Protein AF-A0AB34JT79-F1 (afdb_monomer)

Nearest PDB structures (foldseek):
  7pjd-assembly6_F  TM=3.208E-01  e=6.358E-04  Bombyx mori
  8j7w-assembly1_A  TM=2.436E-01  e=3.680E+00  Homo sapiens
  7y5h-assembly1_A  TM=1.830E-01  e=6.637E+00  Xenopus tropicalis
  7a0g-assembly1_HHH  TM=1.665E-01  e=7.604E+00  Serratia marcescens

Secondary structure (DSSP, 8-state):
-THHHHH-----------SS-SPPPPPHHHHHHHHH-SS-SSEEEHHHHHHHHHHHHHHHHHTSPTTS-S-HHHHHHHHHHHHHHHHHHHH-SS--SEEEHHHHHHHHHHHHHHHSSHHHHHHHHHHHHH-SS-SSS--HHHHHHTTSHHHHHHHHHHHHHHS--HHHHHS-TTHHHHHHHHHHHHHHHHH-SS-SS---HHHHHHHHHHHHHHHHHHHHHHHHHHHHHHHHHTT----S---------------------

Radius of gyration: 26.47 Å; Cα contacts (8 Å, |Δi|>4): 282; chains: 1; bounding box: 76×82×81 Å

pLDDT: mean 76.14, std 17.71, range [27.05, 95.88]

Sequence (261 aa):
MLLLLWLCSDAQLQQGFSANGAPEPPSLTRTTLNVFDQDKDGSVTLKEAQATLDALGAFASMGAEPGKGQNEMEKMLKQAKKWMPQLFKLLDADSSGALQELEVEWVEKGLEAAKTNVFRNLTRDIFEMLDSDADHSLSSGEVEAAMEPEMLQQLVAIVHDTFPLPGLTAVNGKEAPAFVRENLKDIVAALDGNNDGAIERKEAGAAVGAFKRTYIKAAETLKTMGPMLGMFGGGMPMGAGRGGPRGSGGRGSRGTARNER

Mean predicted aligned error: 11.06 Å

Solvent-accessible surface area (backbone atoms only — not comparable to full-atom values): 15088 Å² total; per-residue (Å²): 102,51,60,56,59,76,64,38,27,26,74,91,84,83,89,82,84,83,93,75,85,64,87,73,79,71,51,56,35,59,31,47,43,51,46,27,24,67,89,69,85,67,39,30,38,65,67,38,47,49,51,43,47,51,53,52,38,55,54,54,57,73,74,51,62,90,87,64,70,88,50,74,64,49,54,50,44,54,50,48,60,72,45,44,67,64,49,44,64,34,40,26,45,86,68,78,67,41,36,38,66,79,36,38,38,51,60,40,43,28,50,55,18,49,73,52,58,47,40,60,50,52,50,46,58,53,44,68,67,46,27,80,86,67,83,55,42,35,49,58,68,38,59,54,53,47,60,38,75,69,45,23,47,50,53,50,46,57,44,37,76,46,21,72,45,51,12,59,67,55,36,58,85,68,52,38,35,48,54,51,53,73,45,46,61,67,18,48,68,61,25,26,79,86,72,83,67,45,31,42,58,65,34,44,51,49,42,47,54,50,47,39,54,54,50,48,52,50,52,52,46,40,56,70,44,18,72,58,47,23,67,61,64,63,67,66,72,83,64,78,76,80,79,75,94,78,75,99,74,82,90,85,79,88,92,80,85,88,86,90,132

InterPro domains:
  IPR002048 EF-hand domain [PF13202] (31-48)
  IPR002048 EF-hand domain [PS50222] (24-59)
  IPR002048 EF-hand domain [PS50222] (179-214)
  IPR002048 EF-hand domain [SM00054] (28-56)
  IPR002048 EF-hand domain [SM00054] (122-150)
  IPR002048 EF-hand domain [SM00054] (183-211)
  IPR011992 EF-hand domain pair [SSF47473] (34-203)
  IPR018247 EF-Hand 1, calcium-binding site [PS00018] (92-104)
  IPR018247 EF-Hand 1, calcium-binding site [PS00018] (131-143)

Foldseek 3Di:
DQVLLLQQQDDDDDDDDDDDPDPDQDALLVLCCLQQVQVNPQWHALVSVLVSLVVQLVVQVVPDDPPPPDDPSNVVSVVCNVCSVVLQLQLVLVPPRIHHSNSSVSVRSVLVSLVPCLSVVLLVVLQVLLCPVVPQKHAPVSLVVCLDLVNLLVNLVSSCVSGVGNSSVSPDSPVSSVSCNVCSVVRQVQLPPPPPRMHGSVSSNVSSVVSSVVSNVVSVCSSVCSVVSSVVSHDPPPDDDDPDDDDPDDDDDDDDDDDDD

Structure (mmCIF, N/CA/C/O backbone):
data_AF-A0AB34JT79-F1
#
_entry.id   AF-A0AB34JT79-F1
#
loop_
_atom_site.group_PDB
_atom_site.id
_atom_site.type_symbol
_atom_site.label_atom_id
_atom_site.label_alt_id
_atom_site.label_comp_id
_atom_site.label_asym_id
_atom_site.label_entity_id
_atom_site.label_seq_id
_atom_site.pdbx_PDB_ins_code
_atom_site.Cartn_x
_atom_site.Cartn_y
_atom_site.Cartn_z
_atom_site.occupancy
_atom_site.B_iso_or_equiv
_atom_site.auth_seq_id
_atom_site.auth_comp_id
_atom_site.auth_asym_id
_atom_site.auth_atom_id
_atom_site.pdbx_PDB_model_num
ATOM 1 N N . MET A 1 1 ? -7.342 0.753 7.494 1.00 29.77 1 MET A N 1
ATOM 2 C CA . MET A 1 1 ? -8.151 0.816 6.249 1.00 29.77 1 MET A CA 1
ATOM 3 C C . MET A 1 1 ? -7.377 1.557 5.140 1.00 29.77 1 MET A C 1
ATOM 5 O O . MET A 1 1 ? -6.161 1.478 5.193 1.00 29.77 1 MET A O 1
ATOM 9 N N . LEU A 1 2 ? -8.011 2.206 4.143 1.00 30.95 2 LEU A N 1
ATOM 10 C CA . LEU A 1 2 ? -7.515 2.511 2.773 1.00 30.95 2 LEU A CA 1
ATOM 11 C C . LEU A 1 2 ? -6.043 2.268 2.390 1.00 30.95 2 LEU A C 1
ATOM 13 O O . LEU A 1 2 ? -5.845 1.430 1.538 1.00 30.95 2 LEU A O 1
ATOM 17 N N . LEU A 1 3 ? -5.014 2.921 2.938 1.00 35.06 3 LEU A N 1
ATOM 18 C CA . LEU A 1 3 ? -3.607 2.566 2.664 1.00 35.06 3 LEU A CA 1
ATOM 19 C C . LEU A 1 3 ? -3.346 1.079 2.949 1.00 35.06 3 LEU A C 1
ATOM 21 O O . LEU A 1 3 ? -2.880 0.378 2.070 1.00 35.06 3 LEU A O 1
ATOM 25 N N . LEU A 1 4 ? -3.777 0.539 4.093 1.00 30.83 4 LEU A N 1
ATOM 26 C CA . LEU A 1 4 ? -3.770 -0.912 4.333 1.00 30.83 4 LEU A CA 1
ATOM 27 C C . LEU A 1 4 ? -4.613 -1.694 3.313 1.00 30.83 4 LEU A C 1
ATOM 29 O O . LEU A 1 4 ? -4.370 -2.862 3.113 1.00 30.83 4 LEU A O 1
ATOM 33 N N . LEU A 1 5 ? -5.561 -1.080 2.613 1.00 33.59 5 LEU A N 1
ATOM 34 C CA . LEU A 1 5 ? -6.361 -1.703 1.546 1.00 33.59 5 LEU A CA 1
ATOM 35 C C . LEU A 1 5 ? -5.868 -1.347 0.133 1.00 33.59 5 LEU A C 1
ATOM 37 O O . LEU A 1 5 ? -6.461 -1.789 -0.837 1.00 33.59 5 LEU A O 1
ATOM 41 N N . TRP A 1 6 ? -4.791 -0.569 0.048 1.00 38.94 6 TRP A N 1
ATOM 42 C CA . TRP A 1 6 ? -3.903 -0.335 -1.089 1.00 38.94 6 TRP A CA 1
ATOM 43 C C . TRP A 1 6 ? -2.698 -1.290 -0.991 1.00 38.94 6 TRP A C 1
ATOM 45 O O . TRP A 1 6 ? -2.128 -1.689 -2.000 1.00 38.94 6 TRP A O 1
ATOM 55 N N . LEU A 1 7 ? -2.351 -1.670 0.249 1.00 37.38 7 LEU A N 1
ATOM 56 C CA . LEU A 1 7 ? -1.233 -2.522 0.644 1.00 37.38 7 LEU A CA 1
ATOM 57 C C . LEU A 1 7 ? -1.614 -3.999 0.854 1.00 37.38 7 LEU A C 1
ATOM 59 O O . LEU A 1 7 ? -0.753 -4.837 0.652 1.00 37.38 7 LEU A O 1
ATOM 63 N N . CYS A 1 8 ? -2.837 -4.354 1.274 1.00 34.25 8 CYS A N 1
ATOM 64 C CA . CYS A 1 8 ? -3.188 -5.732 1.681 1.00 34.25 8 CYS A CA 1
ATOM 65 C C . CYS A 1 8 ? -3.701 -6.678 0.590 1.00 34.25 8 CYS A C 1
ATOM 67 O O . CYS A 1 8 ? -4.836 -7.160 0.632 1.00 34.25 8 CYS A O 1
ATOM 69 N N . SER A 1 9 ? -2.833 -6.948 -0.375 1.00 40.12 9 SER A N 1
ATOM 70 C CA . SER A 1 9 ? -3.104 -7.774 -1.545 1.00 40.12 9 SER A CA 1
ATOM 71 C C . SER A 1 9 ? -2.515 -9.207 -1.487 1.00 40.12 9 SER A C 1
ATOM 73 O O . SER A 1 9 ? -1.664 -9.534 -2.303 1.00 40.12 9 SER A O 1
ATOM 75 N N . ASP A 1 10 ? -3.003 -10.084 -0.604 1.00 38.44 10 ASP A N 1
ATOM 76 C CA . ASP A 1 10 ? -3.087 -11.582 -0.671 1.00 38.44 10 ASP A CA 1
ATOM 77 C C . ASP A 1 10 ? -3.653 -12.037 0.701 1.00 38.44 10 ASP A C 1
ATOM 79 O O . ASP A 1 10 ? -3.994 -11.164 1.491 1.00 38.44 10 ASP A O 1
ATOM 83 N N . ALA A 1 11 ? -3.887 -13.296 1.083 1.00 27.05 11 ALA A N 1
ATOM 84 C CA . ALA A 1 11 ? -3.372 -14.580 0.606 1.00 27.05 11 ALA A CA 1
ATOM 85 C C . ALA A 1 11 ? -4.443 -15.578 0.115 1.00 27.05 11 ALA A C 1
ATOM 87 O O . ALA A 1 11 ? -5.450 -15.795 0.789 1.00 27.05 11 ALA A O 1
ATOM 88 N N . GLN A 1 12 ? -4.167 -16.262 -1.007 1.00 30.05 12 GLN A N 1
ATOM 89 C CA . GLN A 1 12 ? -4.005 -17.738 -1.118 1.00 30.05 12 GLN A CA 1
ATOM 90 C C . GLN A 1 12 ? -4.354 -18.276 -2.527 1.00 30.05 12 GLN A C 1
ATOM 92 O O . GLN A 1 12 ? -5.536 -18.405 -2.846 1.00 30.05 12 GLN A O 1
ATOM 97 N N . LEU A 1 13 ? -3.360 -18.743 -3.310 1.00 28.19 13 LEU A N 1
ATOM 98 C CA . LEU A 1 13 ? -3.210 -20.162 -3.727 1.00 28.19 13 LEU A CA 1
ATOM 99 C C . LEU A 1 13 ? -2.027 -20.421 -4.695 1.00 28.19 13 LEU A C 1
ATOM 101 O O . LEU A 1 13 ? -1.272 -19.527 -5.053 1.00 28.19 13 LEU A O 1
ATOM 105 N N . GLN A 1 14 ? -1.831 -21.704 -5.019 1.00 34.03 14 GLN A N 1
ATOM 106 C CA . GLN A 1 14 ? -0.639 -22.329 -5.607 1.00 34.03 14 GLN A CA 1
ATOM 107 C C . GLN A 1 14 ? -0.345 -22.030 -7.096 1.00 34.03 14 GLN A C 1
ATOM 109 O O . GLN A 1 14 ? -1.203 -21.620 -7.871 1.00 34.03 14 GLN A O 1
ATOM 114 N N . GLN A 1 15 ? 0.904 -22.342 -7.465 1.00 44.53 15 GLN A N 1
ATOM 115 C CA . GLN A 1 15 ? 1.540 -22.273 -8.789 1.00 44.53 15 GLN A CA 1
ATOM 116 C C . GLN A 1 15 ? 0.769 -22.956 -9.940 1.00 44.53 15 GLN A C 1
ATOM 118 O O . GLN A 1 15 ? 0.107 -23.974 -9.741 1.00 44.53 15 GLN A O 1
ATOM 123 N N . GLY A 1 16 ? 1.012 -22.502 -11.179 1.00 31.75 16 GLY A N 1
ATOM 124 C CA . GLY A 1 16 ? 0.666 -23.241 -12.400 1.00 31.75 16 GLY A CA 1
ATOM 125 C C . GLY A 1 16 ? 1.391 -22.726 -13.653 1.00 31.75 16 GLY A C 1
ATOM 126 O O . GLY A 1 16 ? 1.260 -21.559 -14.000 1.00 31.75 16 GLY A O 1
ATOM 127 N N . PHE A 1 17 ? 2.134 -23.604 -14.336 1.00 36.16 17 PHE A N 1
ATOM 128 C CA . PHE A 1 17 ? 2.768 -23.348 -15.643 1.00 36.16 17 PHE A CA 1
ATOM 129 C C . PHE A 1 17 ? 1.726 -23.272 -16.778 1.00 36.16 17 PHE A C 1
ATOM 131 O O . PHE A 1 17 ? 0.768 -24.051 -16.774 1.00 36.16 17 PHE A O 1
ATOM 138 N N . SER A 1 18 ? 1.944 -22.451 -17.816 1.00 39.62 18 SER A N 1
ATOM 139 C CA . SER A 1 18 ? 1.111 -22.500 -19.033 1.00 39.62 18 SER A CA 1
ATOM 140 C C . SER A 1 18 ? 1.374 -23.736 -19.904 1.00 39.62 18 SER A C 1
ATOM 142 O O . SER A 1 18 ? 2.511 -24.097 -20.199 1.00 39.62 18 SER A O 1
ATOM 144 N N . ALA A 1 19 ? 0.300 -24.340 -20.421 1.00 45.31 19 ALA A N 1
ATOM 145 C CA . ALA A 1 19 ? 0.344 -25.606 -21.163 1.00 45.31 19 ALA A CA 1
ATOM 146 C C . ALA A 1 19 ? 0.748 -25.515 -22.656 1.00 45.31 19 ALA A C 1
ATOM 148 O O . ALA A 1 19 ? 0.887 -26.550 -23.303 1.00 45.31 19 ALA A O 1
ATOM 149 N N . ASN A 1 20 ? 0.904 -24.312 -23.230 1.00 49.50 20 ASN A N 1
ATOM 150 C CA . ASN A 1 20 ? 0.813 -24.111 -24.691 1.00 49.50 20 ASN A CA 1
ATOM 151 C C . ASN A 1 20 ? 2.092 -23.646 -25.419 1.00 49.50 20 ASN A C 1
ATOM 153 O O . ASN A 1 2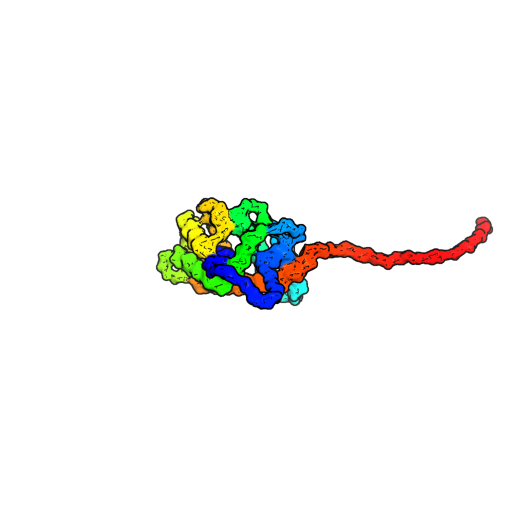0 ? 2.028 -23.380 -26.617 1.00 49.50 20 ASN A O 1
ATOM 157 N N . GLY A 1 21 ? 3.245 -23.532 -24.751 1.00 51.00 21 GLY A N 1
ATOM 158 C CA . GLY A 1 21 ? 4.547 -23.307 -25.414 1.00 51.00 21 GLY A CA 1
ATOM 159 C C . GLY A 1 21 ? 4.735 -21.977 -26.170 1.00 51.00 21 GLY A C 1
ATOM 160 O O . GLY A 1 21 ? 5.781 -21.770 -26.782 1.00 51.00 21 GLY A O 1
ATOM 161 N N . ALA A 1 22 ? 3.761 -21.066 -26.127 1.00 48.25 22 ALA A N 1
ATOM 162 C CA . ALA A 1 22 ? 3.969 -19.666 -26.483 1.00 48.25 22 ALA A CA 1
ATOM 163 C C . ALA A 1 22 ? 4.857 -18.992 -25.417 1.00 48.25 22 ALA A C 1
ATOM 165 O O . ALA A 1 22 ? 4.782 -19.389 -24.251 1.00 48.25 22 ALA A O 1
ATOM 166 N N . PRO A 1 23 ? 5.671 -17.976 -25.766 1.00 47.94 23 PRO A N 1
ATOM 167 C CA . PRO A 1 23 ? 6.361 -17.182 -24.756 1.00 47.94 23 PRO A CA 1
ATOM 168 C C . PRO A 1 23 ? 5.316 -16.531 -23.846 1.00 47.94 23 PRO A C 1
ATOM 170 O O . PRO A 1 23 ? 4.490 -15.744 -24.316 1.00 47.94 23 PRO A O 1
ATOM 173 N N . GLU A 1 24 ? 5.325 -16.890 -22.561 1.00 55.88 24 GLU A N 1
ATOM 174 C CA . GLU A 1 24 ? 4.439 -16.270 -21.578 1.00 55.88 24 GLU A CA 1
ATOM 175 C C . GLU A 1 24 ? 4.687 -14.752 -21.550 1.00 55.88 24 GLU A C 1
ATOM 177 O O . GLU A 1 24 ? 5.839 -14.313 -21.677 1.00 55.88 24 GLU A O 1
ATOM 182 N N . PRO A 1 25 ? 3.634 -13.925 -21.398 1.00 58.03 25 PRO A N 1
ATOM 183 C CA . PRO A 1 25 ? 3.832 -12.506 -21.144 1.00 58.03 25 PRO A CA 1
ATOM 184 C C . PRO A 1 25 ? 4.697 -12.354 -19.882 1.00 58.03 25 PRO A C 1
ATOM 186 O O . PRO A 1 25 ? 4.491 -13.100 -18.921 1.00 58.03 25 PRO A O 1
ATOM 189 N N . PRO A 1 26 ? 5.667 -11.422 -19.860 1.00 67.19 26 PRO A N 1
ATOM 190 C CA . PRO A 1 26 ? 6.549 -11.266 -18.713 1.00 67.19 26 PRO A CA 1
ATOM 191 C C . PRO A 1 26 ? 5.735 -11.018 -17.438 1.00 67.19 26 PRO A C 1
ATOM 193 O O . PRO A 1 26 ? 4.730 -10.300 -17.455 1.00 67.19 26 PRO A O 1
ATOM 196 N N . SER A 1 27 ? 6.188 -11.611 -16.332 1.00 83.12 27 SER A N 1
ATOM 197 C CA . SER A 1 27 ? 5.587 -11.425 -15.009 1.00 83.12 27 SER A CA 1
ATOM 198 C C . SER A 1 27 ? 5.489 -9.934 -14.658 1.00 83.12 27 SER A C 1
ATOM 200 O O . SER A 1 27 ? 6.259 -9.109 -15.176 1.00 83.12 27 SER A O 1
ATOM 202 N N . LEU A 1 28 ? 4.537 -9.553 -13.798 1.00 80.19 28 LEU A N 1
ATOM 203 C CA . LEU A 1 28 ? 4.475 -8.179 -13.294 1.00 80.19 28 LEU A CA 1
ATOM 204 C C . LEU A 1 28 ? 5.798 -7.825 -12.627 1.00 80.19 28 LEU A C 1
ATOM 206 O O . LEU A 1 28 ? 6.314 -6.745 -12.889 1.00 80.19 28 LEU A O 1
ATOM 210 N N . THR A 1 29 ? 6.368 -8.750 -11.851 1.00 84.19 29 THR A N 1
ATOM 211 C CA . THR A 1 29 ? 7.658 -8.584 -11.174 1.00 84.19 29 THR A CA 1
ATOM 212 C C . THR A 1 29 ? 8.759 -8.189 -12.151 1.00 84.19 29 THR A C 1
ATOM 214 O O . THR A 1 29 ? 9.341 -7.111 -12.037 1.00 84.19 29 THR A O 1
ATOM 217 N N . ARG A 1 30 ? 8.974 -8.996 -13.197 1.00 84.62 30 ARG A N 1
ATOM 218 C CA . ARG A 1 30 ? 10.011 -8.737 -14.202 1.00 84.62 30 ARG A CA 1
ATOM 219 C C . ARG A 1 30 ? 9.734 -7.481 -15.023 1.00 84.62 30 ARG A C 1
ATOM 221 O O . ARG A 1 30 ? 10.662 -6.776 -15.403 1.00 84.62 30 ARG A O 1
ATOM 228 N N . THR A 1 31 ? 8.466 -7.193 -15.306 1.00 82.50 31 THR A N 1
ATOM 229 C CA . THR A 1 31 ? 8.076 -5.966 -16.014 1.00 82.50 31 THR A CA 1
ATOM 230 C C . THR A 1 31 ? 8.288 -4.726 -15.149 1.00 82.50 31 THR A C 1
ATOM 232 O O . THR A 1 31 ? 8.673 -3.688 -15.672 1.00 82.50 31 THR A O 1
ATOM 235 N N . THR A 1 32 ? 8.086 -4.838 -13.836 1.00 83.00 32 THR A N 1
ATOM 236 C CA . THR A 1 32 ? 8.306 -3.760 -12.867 1.00 83.00 32 THR A CA 1
ATOM 237 C C . THR A 1 32 ? 9.795 -3.471 -12.743 1.00 83.00 32 THR A C 1
ATOM 239 O O . THR A 1 32 ? 10.179 -2.326 -12.956 1.00 83.00 32 THR A O 1
ATOM 242 N N . LEU A 1 33 ? 10.634 -4.497 -12.550 1.00 85.44 33 LEU A N 1
ATOM 243 C CA . LEU A 1 33 ? 12.094 -4.359 -12.614 1.00 85.44 33 LEU A CA 1
ATOM 244 C C . LEU A 1 33 ? 12.511 -3.668 -13.926 1.00 85.44 33 LEU A C 1
ATOM 246 O O . LEU A 1 33 ? 12.987 -2.547 -13.891 1.00 85.44 33 LEU A O 1
ATOM 250 N N . ASN A 1 34 ? 12.176 -4.223 -15.097 1.00 85.00 34 ASN A N 1
ATOM 251 C CA . ASN A 1 34 ? 12.544 -3.648 -16.407 1.00 85.00 34 ASN A CA 1
ATOM 252 C C . ASN A 1 34 ? 12.113 -2.181 -16.663 1.00 85.00 34 ASN A C 1
ATOM 254 O O . ASN A 1 34 ? 12.590 -1.575 -17.625 1.00 85.00 34 ASN A O 1
ATOM 258 N N . VAL A 1 35 ? 11.143 -1.652 -15.909 1.00 82.62 35 VAL A N 1
ATOM 259 C CA . VAL A 1 35 ? 10.605 -0.289 -16.064 1.00 82.62 35 VAL A CA 1
ATOM 260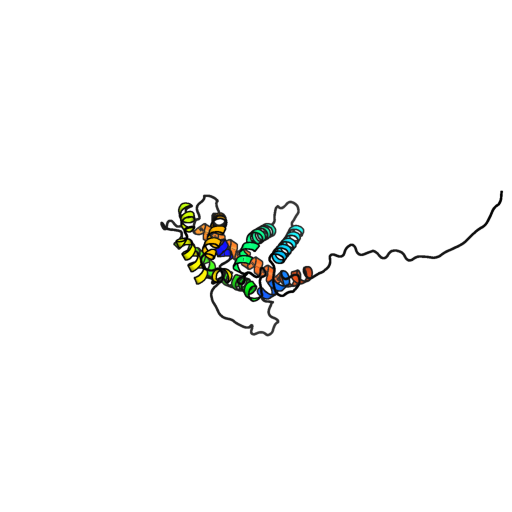 C C . VAL A 1 35 ? 11.164 0.672 -15.019 1.00 82.62 35 VAL A C 1
ATOM 262 O O . VAL A 1 35 ? 11.333 1.851 -15.329 1.00 82.62 35 VAL A O 1
ATOM 265 N N . PHE A 1 36 ? 11.408 0.187 -13.802 1.00 86.44 36 PHE A N 1
ATOM 266 C CA . PHE A 1 36 ? 11.772 1.013 -12.655 1.00 86.44 36 PHE A CA 1
ATOM 267 C C . PHE A 1 36 ? 13.236 0.867 -12.216 1.00 86.44 36 PHE A C 1
ATOM 269 O O . PHE A 1 36 ? 13.751 1.827 -11.660 1.00 86.44 36 PHE A O 1
ATOM 276 N N . ASP A 1 37 ? 13.895 -0.263 -12.487 1.00 90.56 37 ASP A N 1
ATOM 277 C CA . ASP A 1 37 ? 15.350 -0.453 -12.372 1.00 90.56 37 ASP A CA 1
ATOM 278 C C . ASP A 1 37 ? 16.006 0.214 -13.598 1.00 90.56 37 ASP A C 1
ATOM 280 O O . ASP A 1 37 ? 15.910 -0.277 -14.733 1.00 90.56 37 ASP A O 1
ATOM 284 N N . GLN A 1 38 ? 16.563 1.414 -13.407 1.00 87.56 38 GLN A N 1
ATOM 285 C CA . GLN A 1 38 ? 17.051 2.255 -14.503 1.00 87.56 38 GLN A CA 1
ATOM 286 C C . GLN A 1 38 ? 18.521 1.991 -14.827 1.00 87.56 38 GLN A C 1
ATOM 288 O O . GLN A 1 38 ? 18.902 2.085 -16.001 1.00 87.56 38 GLN A O 1
ATOM 293 N N . ASP A 1 39 ? 19.343 1.672 -13.823 1.00 90.25 39 ASP A N 1
ATOM 294 C CA . ASP A 1 39 ? 20.762 1.350 -14.014 1.00 90.25 39 ASP A CA 1
ATOM 295 C C . ASP A 1 39 ? 21.054 -0.154 -14.199 1.00 90.25 39 ASP A C 1
ATOM 297 O O . ASP A 1 39 ? 22.116 -0.498 -14.733 1.00 90.25 39 ASP A O 1
ATOM 301 N N . LYS A 1 40 ? 20.048 -1.009 -13.971 1.00 90.12 40 LYS A N 1
ATOM 302 C CA . LYS A 1 40 ? 20.029 -2.467 -14.187 1.00 90.12 40 LYS A CA 1
ATOM 303 C C . LYS A 1 40 ? 20.863 -3.236 -13.170 1.00 90.12 40 LYS A C 1
ATOM 305 O O . LYS A 1 40 ? 21.512 -4.223 -13.537 1.00 90.12 40 LYS A O 1
ATOM 310 N N . ASP A 1 41 ? 20.852 -2.787 -11.917 1.00 90.81 41 ASP A N 1
ATOM 311 C CA . ASP A 1 41 ? 21.531 -3.463 -10.809 1.00 90.81 41 ASP A CA 1
ATOM 312 C C . ASP A 1 41 ? 20.755 -4.672 -10.244 1.00 90.81 41 ASP A C 1
ATOM 314 O O . ASP A 1 41 ? 21.345 -5.509 -9.554 1.00 90.81 41 ASP A O 1
ATOM 318 N N . GLY A 1 42 ? 19.483 -4.843 -10.629 1.00 90.56 42 GLY A N 1
ATOM 319 C CA . GLY A 1 42 ? 18.606 -5.924 -10.172 1.00 90.56 42 GLY A CA 1
ATOM 320 C C . GLY A 1 42 ? 17.692 -5.541 -9.005 1.00 90.56 42 GLY A C 1
ATOM 321 O O . GLY A 1 42 ? 16.966 -6.401 -8.497 1.00 90.56 42 GLY A O 1
ATOM 322 N N . SER A 1 43 ? 17.707 -4.276 -8.591 1.00 92.56 43 SER A N 1
ATOM 323 C CA . SER A 1 43 ? 16.844 -3.698 -7.565 1.00 92.56 43 SER A CA 1
ATOM 324 C C . SER A 1 43 ? 16.124 -2.447 -8.083 1.00 92.56 43 SER A C 1
ATOM 326 O O . SER A 1 43 ? 16.378 -1.966 -9.182 1.00 92.56 43 SER A O 1
ATOM 328 N N . VAL A 1 44 ? 15.169 -1.919 -7.317 1.00 92.50 44 VAL A N 1
ATOM 329 C CA . VAL A 1 44 ? 14.533 -0.627 -7.619 1.00 92.50 44 VAL A CA 1
ATOM 330 C C . VAL A 1 44 ? 14.702 0.295 -6.431 1.00 92.50 44 VAL A C 1
ATOM 332 O O . VAL A 1 44 ? 14.095 0.054 -5.390 1.00 92.50 44 VAL A O 1
ATOM 335 N N . THR A 1 45 ? 15.440 1.393 -6.572 1.00 95.62 45 THR A N 1
ATOM 336 C CA . THR A 1 45 ? 15.523 2.407 -5.511 1.00 95.62 45 THR A CA 1
ATOM 337 C C . THR A 1 45 ? 14.297 3.328 -5.501 1.00 95.62 45 THR A C 1
ATOM 339 O O . THR A 1 45 ? 13.660 3.591 -6.528 1.00 95.62 45 THR A O 1
ATOM 342 N N . LEU A 1 46 ? 13.997 3.938 -4.345 1.00 93.12 46 LEU A N 1
ATOM 343 C CA . LEU A 1 46 ? 12.914 4.932 -4.229 1.00 93.12 46 LEU A CA 1
ATOM 344 C C . LEU A 1 46 ? 13.101 6.108 -5.209 1.00 93.12 46 LEU A C 1
ATOM 346 O O . LEU A 1 46 ? 12.129 6.699 -5.687 1.00 93.12 46 LEU A O 1
ATOM 350 N N . LYS A 1 47 ? 14.355 6.450 -5.520 1.00 93.94 47 LYS A N 1
ATOM 351 C CA . LYS A 1 47 ? 14.713 7.529 -6.443 1.00 93.94 47 LYS A CA 1
ATOM 352 C C . LYS A 1 47 ? 14.311 7.196 -7.880 1.00 93.94 47 LYS A C 1
ATOM 354 O O . LYS A 1 47 ? 13.746 8.053 -8.556 1.00 93.94 47 LYS A O 1
ATOM 359 N N . GLU A 1 48 ? 14.572 5.979 -8.342 1.00 91.62 48 GLU A N 1
ATOM 360 C CA . GLU A 1 48 ? 14.204 5.546 -9.694 1.00 91.62 48 GLU A CA 1
ATOM 361 C C . GLU A 1 48 ? 12.700 5.303 -9.817 1.00 91.62 48 GLU A C 1
ATOM 363 O O . GLU A 1 48 ? 12.093 5.692 -10.819 1.00 91.62 48 GLU A O 1
ATOM 368 N N . ALA A 1 49 ? 12.066 4.783 -8.760 1.00 89.44 49 ALA A N 1
ATOM 369 C CA . ALA A 1 49 ? 10.613 4.712 -8.654 1.00 89.44 49 ALA A CA 1
ATOM 370 C C . ALA A 1 49 ? 9.968 6.096 -8.863 1.00 89.44 49 ALA A C 1
ATOM 372 O O . ALA A 1 49 ? 9.070 6.260 -9.693 1.00 89.44 49 ALA A O 1
ATOM 373 N N . GLN A 1 50 ? 10.475 7.124 -8.173 1.00 90.25 50 GLN A N 1
ATOM 374 C CA . GLN A 1 50 ? 10.019 8.508 -8.335 1.00 90.25 50 GLN A CA 1
ATOM 375 C C . GLN A 1 50 ? 10.338 9.090 -9.720 1.00 90.25 50 GLN A C 1
ATOM 377 O O . GLN A 1 50 ? 9.460 9.708 -10.322 1.00 90.25 50 GLN A O 1
ATOM 382 N N . ALA A 1 51 ? 11.547 8.876 -10.249 1.00 88.44 51 ALA A N 1
ATOM 383 C CA . ALA A 1 51 ? 11.943 9.364 -11.572 1.00 88.44 51 ALA A CA 1
ATOM 384 C C . ALA A 1 51 ? 11.077 8.765 -12.695 1.00 88.44 51 ALA A C 1
ATOM 386 O O . ALA A 1 51 ? 10.689 9.462 -13.632 1.00 88.44 51 ALA A O 1
ATOM 387 N N . THR A 1 52 ? 10.718 7.487 -12.572 1.00 84.81 52 THR A N 1
ATOM 388 C CA . THR A 1 52 ? 9.847 6.783 -13.519 1.00 84.81 52 THR A CA 1
ATOM 389 C C . THR A 1 52 ? 8.403 7.283 -13.433 1.00 84.81 52 THR A C 1
ATOM 391 O O . THR A 1 52 ? 7.779 7.526 -14.466 1.00 84.81 52 THR A O 1
ATOM 394 N N . LEU A 1 53 ? 7.877 7.530 -12.223 1.00 84.81 53 LEU A N 1
ATOM 395 C CA . LEU A 1 53 ? 6.571 8.182 -12.050 1.00 84.81 53 LEU A CA 1
ATOM 396 C C . LEU A 1 53 ? 6.542 9.602 -12.639 1.00 84.81 53 LEU A C 1
ATOM 398 O O . LEU A 1 53 ? 5.539 9.986 -13.240 1.00 84.81 53 LEU A O 1
ATOM 402 N N . ASP A 1 54 ? 7.626 10.370 -12.506 1.00 85.94 54 ASP A N 1
ATOM 403 C CA . ASP A 1 54 ? 7.737 11.712 -13.091 1.00 85.94 54 ASP A CA 1
ATOM 404 C C . ASP A 1 54 ? 7.799 11.670 -14.626 1.00 85.94 54 ASP A C 1
ATOM 406 O O . ASP A 1 54 ? 7.133 12.468 -15.291 1.00 85.94 54 ASP A O 1
ATOM 410 N N . ALA A 1 55 ? 8.525 10.707 -15.205 1.00 83.06 55 ALA A N 1
ATOM 411 C CA . ALA A 1 55 ? 8.559 10.483 -16.651 1.00 83.06 55 ALA A CA 1
ATOM 412 C C . ALA A 1 55 ? 7.180 10.073 -17.205 1.00 83.06 55 ALA A C 1
ATOM 414 O O . ALA A 1 55 ? 6.731 10.612 -18.221 1.00 83.06 55 ALA A O 1
ATOM 415 N N . LEU A 1 56 ? 6.468 9.180 -16.506 1.00 79.81 56 LEU A N 1
ATOM 416 C CA . LEU A 1 56 ? 5.081 8.819 -16.817 1.00 79.81 56 LEU A CA 1
ATOM 417 C C . LEU A 1 56 ? 4.136 10.021 -16.699 1.00 79.81 56 LEU A C 1
ATOM 419 O O . LEU A 1 56 ? 3.241 10.173 -17.529 1.00 79.81 56 LEU A O 1
ATOM 423 N N . GLY A 1 57 ? 4.352 10.894 -15.710 1.00 80.38 57 GLY A N 1
ATOM 424 C CA . GLY A 1 57 ? 3.593 12.131 -15.531 1.00 80.38 57 GLY A CA 1
ATOM 425 C C . GLY A 1 57 ? 3.767 13.077 -16.713 1.00 80.38 57 GLY A C 1
ATOM 426 O O . GLY A 1 57 ? 2.780 13.494 -17.314 1.00 80.38 57 GLY A O 1
ATOM 427 N N . ALA A 1 58 ? 5.013 13.339 -17.114 1.00 81.00 58 ALA A N 1
ATOM 428 C CA . ALA A 1 58 ? 5.317 14.170 -18.276 1.00 81.00 58 ALA A CA 1
ATOM 429 C C . ALA A 1 58 ? 4.689 13.619 -19.572 1.00 81.00 58 ALA A C 1
ATOM 431 O O . ALA A 1 58 ? 4.136 14.385 -20.364 1.00 81.00 58 ALA A O 1
ATOM 432 N N . PHE A 1 59 ? 4.715 12.296 -19.773 1.00 76.00 59 PHE A N 1
ATOM 433 C CA . PHE A 1 59 ? 4.068 11.653 -20.920 1.00 76.00 59 PHE A CA 1
ATOM 434 C C . PHE A 1 59 ? 2.535 11.784 -20.875 1.00 76.00 59 PHE A C 1
ATOM 436 O O . PHE A 1 59 ? 1.914 12.124 -21.884 1.00 76.00 59 PHE A O 1
ATOM 443 N N . ALA A 1 60 ? 1.920 11.587 -19.704 1.00 74.44 60 ALA A N 1
ATOM 444 C CA . ALA A 1 60 ? 0.481 11.765 -19.508 1.00 74.44 60 ALA A CA 1
ATOM 445 C C . ALA A 1 60 ? 0.025 13.211 -19.785 1.00 74.44 60 ALA A C 1
ATOM 447 O O . ALA A 1 60 ? -1.045 13.410 -20.363 1.00 74.44 60 ALA A O 1
ATOM 448 N N . SER A 1 61 ? 0.837 14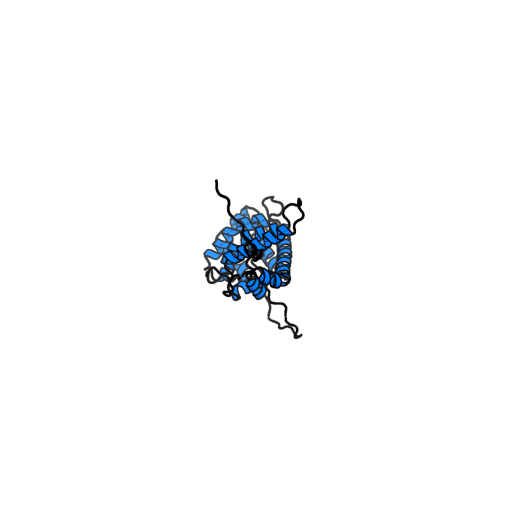.213 -19.430 1.00 74.88 61 SER A N 1
ATOM 449 C CA . SER A 1 61 ? 0.572 15.625 -19.743 1.00 74.88 61 SER A CA 1
ATOM 450 C C . SER A 1 61 ? 0.734 15.948 -21.235 1.00 74.88 61 SER A C 1
ATOM 452 O O . SER A 1 61 ? -0.019 16.762 -21.763 1.00 74.88 61 SER A O 1
ATOM 454 N N . MET A 1 62 ? 1.663 15.299 -21.953 1.00 72.88 62 MET A N 1
ATOM 455 C CA . MET A 1 62 ? 1.840 15.500 -23.404 1.00 72.88 62 MET A CA 1
ATOM 456 C C . MET A 1 62 ? 0.646 15.014 -24.241 1.00 72.88 62 MET A C 1
ATOM 458 O O . MET A 1 62 ? 0.408 15.546 -25.324 1.00 72.88 62 MET A O 1
ATOM 462 N N . GLY A 1 63 ? -0.105 14.023 -23.750 1.00 64.56 63 GLY A N 1
ATOM 463 C CA . GLY A 1 63 ? -1.335 13.533 -24.382 1.00 64.56 63 GLY A CA 1
ATOM 464 C C . GLY A 1 63 ? -2.615 14.268 -23.962 1.00 64.56 63 GLY A C 1
ATOM 465 O O . GLY A 1 63 ? -3.692 13.918 -24.443 1.00 64.56 63 GLY A O 1
ATOM 466 N N . ALA A 1 64 ? -2.538 15.246 -23.054 1.00 63.44 64 ALA A N 1
ATOM 467 C CA . ALA A 1 64 ? -3.708 15.951 -22.541 1.00 63.44 64 ALA A CA 1
ATOM 468 C C . ALA A 1 64 ? -4.194 17.046 -23.510 1.00 63.44 64 ALA A C 1
ATOM 470 O O . ALA A 1 64 ? -3.412 17.862 -23.998 1.00 63.44 64 ALA A O 1
ATOM 471 N N . GLU A 1 65 ? -5.507 17.111 -23.755 1.00 61.66 65 GLU A N 1
ATOM 472 C CA . GLU A 1 65 ? -6.101 18.203 -24.536 1.00 61.66 65 GLU A CA 1
ATOM 473 C C . GLU A 1 65 ? -5.957 19.550 -23.797 1.00 61.66 65 GLU A C 1
ATOM 475 O O . GLU A 1 65 ? -6.401 19.659 -22.646 1.00 61.66 65 GLU A O 1
ATOM 480 N N . PRO A 1 66 ? -5.409 20.603 -24.439 1.00 51.50 66 PRO A N 1
ATOM 481 C CA . PRO A 1 66 ? -5.241 21.907 -23.804 1.00 51.50 66 PRO A CA 1
ATOM 482 C C . PRO A 1 66 ? -6.561 22.468 -23.260 1.00 51.50 66 PRO A C 1
ATOM 4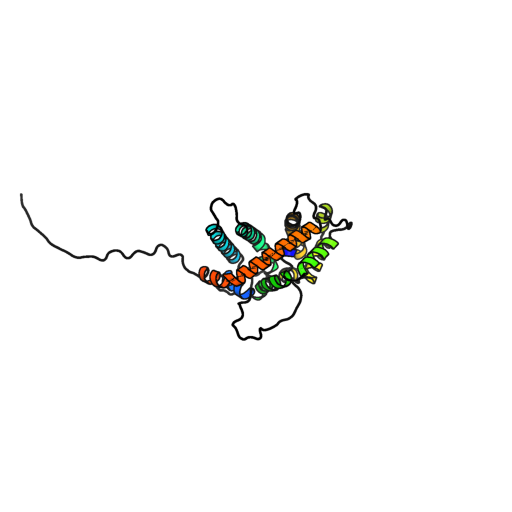84 O O . PRO A 1 66 ? -7.523 22.665 -24.001 1.00 51.50 66 PRO A O 1
ATOM 487 N N . GLY A 1 67 ? -6.598 22.765 -21.960 1.00 63.16 67 GLY A N 1
ATOM 488 C CA . GLY A 1 67 ? -7.743 23.399 -21.295 1.00 63.16 67 GLY A CA 1
ATOM 489 C C . GLY A 1 67 ? -8.705 22.448 -20.575 1.00 63.16 67 GLY A C 1
ATOM 490 O O . GLY A 1 67 ? -9.527 22.921 -19.792 1.00 63.16 67 GLY A O 1
ATOM 491 N N . LYS A 1 68 ? -8.577 21.123 -20.736 1.00 61.12 68 LYS A N 1
ATOM 492 C CA . LYS A 1 68 ? -9.148 20.174 -19.766 1.00 61.12 68 LYS A CA 1
ATOM 493 C C . LYS A 1 68 ? -8.160 20.044 -18.603 1.00 61.12 68 LYS A C 1
ATOM 495 O O . LYS A 1 68 ? -6.979 19.798 -18.822 1.00 61.12 68 LYS A O 1
ATOM 500 N N . GLY A 1 69 ? -8.628 20.287 -17.375 1.00 59.22 69 GLY A N 1
ATOM 501 C CA . GLY A 1 69 ? -7.787 20.231 -16.169 1.00 59.22 69 GLY A CA 1
ATOM 502 C C . GLY A 1 69 ? -7.227 18.831 -15.891 1.00 59.22 69 GLY A C 1
ATOM 503 O O . GLY A 1 69 ? -7.608 17.883 -16.574 1.00 59.22 69 GLY A O 1
ATOM 504 N N . GLN A 1 70 ? -6.358 18.717 -14.871 1.00 63.19 70 GLN A N 1
ATOM 505 C CA . GLN A 1 70 ? -5.567 17.509 -14.565 1.00 63.19 70 GLN A CA 1
ATOM 506 C C . GLN A 1 70 ? -6.294 16.204 -14.892 1.00 63.19 70 GLN A C 1
ATOM 508 O O . GLN A 1 70 ? -7.334 15.896 -14.288 1.00 63.19 70 GLN A O 1
ATOM 513 N N . ASN A 1 71 ? -5.732 15.448 -15.835 1.00 72.88 71 ASN A N 1
ATOM 514 C CA . ASN A 1 71 ? -6.327 14.193 -16.266 1.00 72.88 71 ASN A CA 1
ATOM 515 C C . ASN A 1 71 ? -6.280 13.150 -15.128 1.00 72.88 71 ASN A C 1
ATOM 517 O O . ASN A 1 71 ? -5.570 13.297 -14.130 1.00 72.88 71 ASN A O 1
ATOM 521 N N . GLU A 1 72 ? -7.093 12.099 -15.245 1.00 72.00 72 GLU A N 1
ATOM 522 C CA . GLU A 1 72 ? -7.212 11.057 -14.212 1.00 72.00 72 GLU A CA 1
ATOM 523 C C . GLU A 1 72 ? -5.849 10.412 -13.889 1.00 72.00 72 GLU A C 1
ATOM 525 O O . GLU A 1 72 ? -5.536 10.156 -12.727 1.00 72.00 72 GLU A O 1
ATOM 530 N N . MET A 1 73 ? -4.999 10.249 -14.910 1.00 70.12 73 MET A N 1
ATOM 531 C CA . MET A 1 73 ? -3.665 9.661 -14.804 1.00 70.12 73 MET A CA 1
ATOM 532 C C . MET A 1 73 ? -2.683 10.550 -14.024 1.00 70.12 73 MET A C 1
ATOM 534 O O . MET A 1 73 ? -1.972 10.042 -13.164 1.00 70.12 73 MET A O 1
ATOM 538 N N . GLU A 1 74 ? -2.676 11.870 -14.231 1.00 75.44 74 GLU A N 1
ATOM 539 C CA . GLU A 1 74 ? -1.875 12.813 -13.432 1.00 75.44 74 GLU A CA 1
ATOM 540 C C . GLU A 1 74 ? -2.254 12.769 -11.948 1.00 75.44 74 GLU A C 1
ATOM 542 O O . GLU A 1 74 ? -1.381 12.792 -11.077 1.00 75.44 74 GLU A O 1
ATOM 547 N N . LYS A 1 75 ? -3.555 12.670 -11.640 1.00 76.75 75 LYS A N 1
ATOM 548 C CA . LYS A 1 75 ? -4.037 12.543 -10.256 1.00 76.75 75 LYS A CA 1
ATOM 549 C C . LYS A 1 75 ? -3.575 11.228 -9.629 1.00 76.75 75 LYS A C 1
ATOM 551 O O . LYS A 1 75 ? -3.057 11.250 -8.512 1.00 76.75 75 LYS A O 1
ATOM 556 N N . MET A 1 76 ? -3.693 10.117 -10.361 1.00 72.25 76 MET A N 1
ATOM 557 C CA . MET A 1 76 ? -3.179 8.809 -9.940 1.00 72.25 76 MET A CA 1
ATOM 558 C C . MET A 1 76 ? -1.667 8.840 -9.692 1.00 72.25 76 MET A C 1
ATOM 560 O O . MET A 1 76 ? -1.220 8.404 -8.636 1.00 72.25 76 MET A O 1
ATOM 564 N N . LEU A 1 77 ? -0.876 9.389 -10.618 1.00 78.62 77 LEU A N 1
ATOM 565 C CA . LEU A 1 77 ? 0.585 9.457 -10.501 1.00 78.62 77 LEU A CA 1
ATOM 566 C C . LEU A 1 77 ? 1.028 10.362 -9.343 1.00 78.62 77 LEU A C 1
ATOM 568 O O . LEU A 1 77 ? 1.944 10.008 -8.603 1.00 78.62 77 LEU A O 1
ATOM 572 N N . LYS A 1 78 ? 0.336 11.485 -9.110 1.00 82.44 78 LYS A N 1
ATOM 573 C CA . LYS A 1 78 ? 0.578 12.355 -7.947 1.00 82.44 78 LYS A CA 1
ATOM 574 C C . LYS A 1 78 ? 0.286 11.640 -6.623 1.00 82.44 78 LYS A C 1
ATOM 576 O O . LYS A 1 78 ? 1.055 11.791 -5.675 1.00 82.44 78 LYS A O 1
ATOM 581 N N . GLN A 1 79 ? -0.795 10.861 -6.549 1.00 79.25 79 GLN A N 1
ATOM 582 C CA . GLN A 1 79 ? -1.104 10.041 -5.372 1.00 79.25 79 GLN A CA 1
ATOM 583 C C . GLN A 1 79 ? -0.083 8.911 -5.189 1.00 79.25 79 GLN A C 1
ATOM 585 O O . GLN A 1 79 ? 0.446 8.758 -4.092 1.00 79.25 79 GLN A O 1
ATOM 590 N N . ALA A 1 80 ? 0.270 8.189 -6.256 1.00 80.62 80 ALA A N 1
ATOM 591 C CA . ALA A 1 80 ? 1.307 7.160 -6.225 1.00 80.62 80 ALA A CA 1
ATOM 592 C C . ALA A 1 80 ? 2.645 7.731 -5.730 1.00 80.62 80 ALA A C 1
ATOM 594 O O . ALA A 1 80 ? 3.275 7.138 -4.862 1.00 80.62 80 ALA A O 1
ATOM 595 N N . LYS A 1 81 ? 3.042 8.928 -6.187 1.00 85.56 81 LYS A N 1
ATOM 596 C CA . LYS A 1 81 ? 4.261 9.602 -5.719 1.00 85.56 81 LYS A CA 1
ATOM 597 C C . LYS A 1 81 ? 4.193 10.019 -4.244 1.00 85.56 81 LYS A C 1
ATOM 599 O O . LYS A 1 81 ? 5.207 9.907 -3.562 1.00 85.56 81 LYS A O 1
ATOM 604 N N . LYS A 1 82 ? 3.027 10.457 -3.736 1.00 85.50 82 LYS A N 1
ATOM 605 C CA . LYS A 1 82 ? 2.829 10.742 -2.295 1.00 85.50 82 LYS A CA 1
ATOM 606 C C . LYS A 1 82 ? 3.062 9.487 -1.443 1.00 85.50 82 LYS A C 1
ATOM 608 O O . LYS A 1 82 ? 3.632 9.608 -0.366 1.00 85.50 82 LYS A O 1
ATOM 613 N N . TRP A 1 83 ? 2.611 8.328 -1.925 1.00 79.94 83 TRP A N 1
ATOM 614 C CA . TRP A 1 83 ? 2.586 7.068 -1.176 1.00 79.94 83 TRP A CA 1
ATOM 615 C C . TRP A 1 83 ? 3.773 6.126 -1.429 1.00 79.94 83 TRP A C 1
ATOM 617 O O . TRP A 1 83 ? 3.956 5.160 -0.689 1.00 79.94 83 TRP A O 1
ATOM 627 N N . MET A 1 84 ? 4.592 6.393 -2.450 1.00 85.38 84 MET A N 1
ATOM 628 C CA . MET A 1 84 ? 5.745 5.558 -2.801 1.00 85.38 84 MET A CA 1
ATOM 629 C C . MET A 1 84 ? 6.744 5.358 -1.641 1.00 85.38 84 MET A C 1
ATOM 631 O O . MET A 1 84 ? 7.180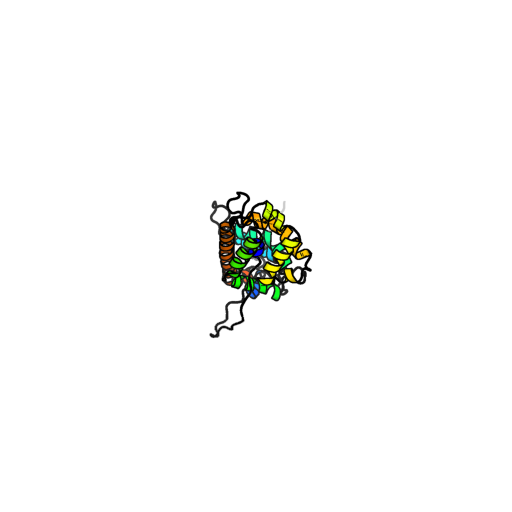 4.225 -1.459 1.00 85.38 84 MET A O 1
ATOM 635 N N . PRO A 1 85 ? 7.091 6.367 -0.810 1.00 89.44 85 PRO A N 1
ATOM 636 C CA . PRO A 1 85 ? 7.990 6.150 0.330 1.00 89.44 85 PRO A CA 1
ATOM 637 C C . PRO A 1 85 ? 7.439 5.155 1.366 1.00 89.44 85 PRO A C 1
ATOM 639 O O . PRO A 1 85 ? 8.194 4.367 1.930 1.00 89.44 85 PRO A O 1
ATOM 642 N N . GLN A 1 86 ? 6.124 5.170 1.602 1.00 84.75 86 GLN A N 1
ATOM 643 C CA . GLN A 1 86 ? 5.440 4.274 2.535 1.00 84.75 86 GLN A CA 1
ATOM 644 C C . GLN A 1 86 ? 5.324 2.852 1.980 1.00 84.75 86 GLN A C 1
ATOM 646 O O . GLN A 1 86 ? 5.457 1.906 2.750 1.00 84.75 86 GLN A O 1
ATOM 651 N N . LEU A 1 87 ? 5.112 2.699 0.663 1.00 81.06 87 LEU A N 1
ATOM 652 C CA . LEU A 1 87 ? 5.233 1.402 -0.017 1.00 81.06 87 LEU A CA 1
ATOM 653 C C . LEU A 1 87 ? 6.629 0.828 0.156 1.00 81.06 87 LEU A C 1
ATOM 655 O O . LEU A 1 87 ? 6.760 -0.315 0.574 1.00 81.06 87 LEU A O 1
ATOM 659 N N . PHE A 1 88 ? 7.649 1.634 -0.155 1.00 87.69 88 PHE A N 1
ATOM 660 C CA . PHE A 1 88 ? 9.044 1.227 -0.066 1.00 87.69 88 PHE A CA 1
ATOM 661 C C . PHE A 1 88 ? 9.348 0.672 1.318 1.00 87.69 88 PHE A C 1
ATOM 663 O O . PHE A 1 88 ? 9.620 -0.511 1.411 1.00 87.69 88 PHE A O 1
ATOM 670 N N . LYS A 1 89 ? 9.134 1.451 2.387 1.00 86.25 89 LYS A N 1
ATOM 671 C CA . LYS A 1 89 ? 9.364 1.027 3.785 1.00 86.25 89 LYS A CA 1
ATOM 672 C C . LYS A 1 89 ? 8.658 -0.285 4.194 1.00 86.25 89 LYS A C 1
ATOM 674 O O . LYS A 1 89 ? 9.018 -0.882 5.201 1.00 86.25 89 LYS A O 1
ATOM 679 N N . LEU A 1 90 ? 7.611 -0.697 3.482 1.00 83.19 90 LEU A N 1
ATOM 680 C CA . LEU A 1 90 ? 6.781 -1.852 3.824 1.00 83.19 90 LEU A CA 1
ATOM 681 C C . LEU A 1 90 ? 7.017 -3.071 2.913 1.00 83.19 90 LEU A C 1
ATOM 683 O O . LEU A 1 90 ? 6.712 -4.196 3.317 1.00 83.19 90 LEU A O 1
ATOM 687 N N . LEU A 1 91 ? 7.571 -2.865 1.718 1.00 87.06 91 LEU A N 1
ATOM 688 C CA . LEU A 1 91 ? 8.035 -3.933 0.830 1.00 87.06 91 LEU A CA 1
ATOM 689 C C . LEU A 1 91 ? 9.527 -4.249 1.035 1.00 87.06 91 LEU A C 1
ATOM 691 O O . LEU A 1 91 ? 9.880 -5.419 0.964 1.00 87.06 91 LEU A O 1
ATOM 695 N N . ASP A 1 92 ? 10.336 -3.226 1.335 1.00 90.00 92 ASP A N 1
ATOM 696 C CA . ASP A 1 92 ? 11.758 -3.263 1.717 1.00 90.00 92 ASP A CA 1
ATOM 697 C C . ASP A 1 92 ? 11.893 -3.885 3.115 1.00 90.00 92 ASP A C 1
ATOM 699 O O . ASP A 1 92 ? 11.845 -3.212 4.150 1.00 90.00 92 ASP A O 1
ATOM 703 N N . ALA A 1 93 ? 11.939 -5.211 3.141 1.00 86.56 93 ALA A N 1
ATOM 704 C CA . ALA A 1 93 ? 11.892 -6.011 4.352 1.00 86.56 93 ALA A CA 1
ATOM 705 C C . ALA A 1 93 ? 13.258 -6.093 5.038 1.00 86.56 93 ALA A C 1
ATOM 707 O O . ALA A 1 93 ? 13.317 -6.253 6.257 1.00 86.56 93 ALA A O 1
ATOM 708 N N . ASP A 1 94 ? 14.349 -5.964 4.277 1.00 87.50 94 ASP A N 1
ATOM 709 C CA . ASP A 1 94 ? 15.709 -5.897 4.816 1.00 87.50 94 ASP A CA 1
ATOM 710 C C . ASP A 1 94 ? 16.189 -4.463 5.118 1.00 87.50 94 ASP A C 1
ATOM 712 O O . ASP A 1 94 ? 17.237 -4.287 5.745 1.00 87.50 94 ASP A O 1
ATOM 716 N N . SER A 1 95 ? 15.381 -3.446 4.783 1.00 89.31 95 SER A N 1
ATOM 717 C CA . SER A 1 95 ? 15.690 -2.017 4.953 1.00 89.31 95 SER A CA 1
ATOM 718 C C . SER A 1 95 ? 16.948 -1.573 4.192 1.00 89.31 95 SER A C 1
ATOM 720 O O . SER A 1 95 ? 17.671 -0.673 4.636 1.00 89.31 95 SER A O 1
ATOM 722 N N . SER A 1 96 ? 17.217 -2.201 3.045 1.00 90.75 96 SER A N 1
ATOM 723 C CA . SER A 1 96 ? 18.326 -1.873 2.142 1.00 90.75 96 SER A CA 1
ATOM 724 C C . SER A 1 96 ? 18.134 -0.548 1.394 1.00 90.75 96 SER A C 1
ATOM 726 O O . SER A 1 96 ? 19.115 0.046 0.937 1.00 90.75 96 SER A O 1
ATOM 728 N N . GLY A 1 97 ? 16.900 -0.042 1.294 1.00 91.44 97 GLY A N 1
ATOM 729 C CA . GLY A 1 97 ? 16.541 1.164 0.546 1.00 91.44 97 GLY A CA 1
ATOM 730 C C . GLY A 1 97 ? 16.220 0.919 -0.934 1.00 91.44 97 GLY A C 1
ATOM 731 O O . GLY A 1 97 ? 15.969 1.887 -1.668 1.00 91.44 97 GLY A O 1
ATOM 732 N N . ALA A 1 98 ? 16.216 -0.342 -1.375 1.00 93.88 98 ALA A N 1
ATOM 733 C CA .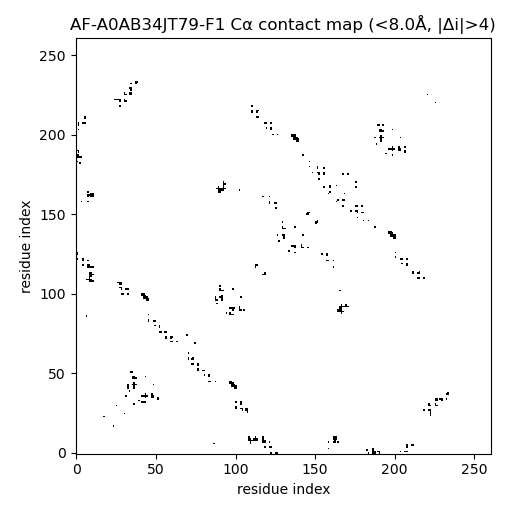 ALA A 1 98 ? 15.921 -0.753 -2.742 1.00 93.88 98 ALA A CA 1
ATOM 734 C C . ALA A 1 98 ? 15.124 -2.066 -2.761 1.00 93.88 98 ALA A C 1
ATOM 736 O O . ALA A 1 98 ? 15.453 -2.996 -2.041 1.00 93.88 98 ALA A O 1
ATOM 737 N N . LEU A 1 99 ? 14.095 -2.156 -3.607 1.00 91.31 99 LEU A N 1
ATOM 738 C CA . LEU A 1 99 ? 13.255 -3.351 -3.698 1.00 91.31 99 LEU A CA 1
ATOM 739 C C . LEU A 1 99 ? 13.905 -4.397 -4.605 1.00 91.31 99 LEU A C 1
ATOM 741 O O . LEU A 1 99 ? 14.050 -4.172 -5.808 1.00 91.31 99 LEU A O 1
ATOM 745 N N . GLN A 1 100 ? 14.258 -5.545 -4.036 1.00 92.69 100 GLN A N 1
ATOM 746 C CA . GLN A 1 100 ? 14.811 -6.699 -4.749 1.00 92.69 100 GLN A CA 1
ATOM 747 C C . GLN A 1 100 ? 13.701 -7.528 -5.425 1.00 92.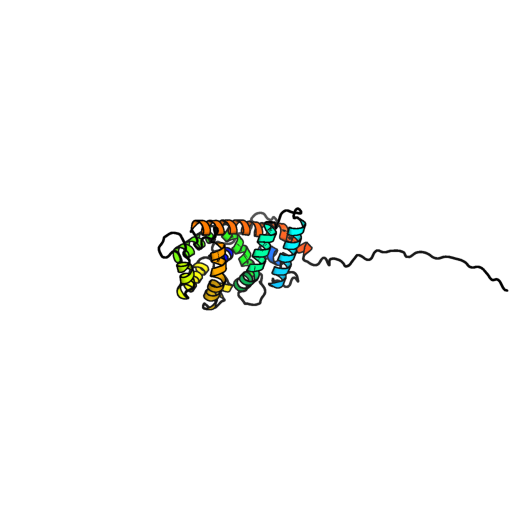69 100 GLN A C 1
ATOM 749 O O . GLN A 1 100 ? 12.516 -7.356 -5.140 1.00 92.69 100 GLN A O 1
ATOM 754 N N . GLU A 1 101 ? 14.052 -8.480 -6.301 1.00 89.31 101 GLU A N 1
ATOM 755 C CA . GLU A 1 101 ? 13.073 -9.291 -7.058 1.00 89.31 101 GLU A CA 1
ATOM 756 C C . GLU A 1 101 ? 11.990 -9.944 -6.171 1.00 89.31 101 GLU A C 1
ATOM 758 O O . GLU A 1 101 ? 10.808 -9.897 -6.516 1.00 89.31 101 GLU A O 1
ATOM 763 N N . LEU A 1 102 ? 12.364 -10.474 -4.998 1.00 88.88 102 LEU A N 1
ATOM 764 C CA . LEU A 1 102 ? 11.434 -11.088 -4.035 1.00 88.88 102 LEU A CA 1
ATOM 765 C C . LEU A 1 102 ? 10.479 -10.083 -3.370 1.00 88.88 102 LEU A C 1
ATOM 767 O O . LEU A 1 102 ? 9.383 -10.452 -2.953 1.00 88.88 102 LEU A O 1
ATOM 771 N N . GLU A 1 103 ? 10.879 -8.819 -3.265 1.00 89.38 103 GLU A N 1
ATOM 772 C CA . GLU A 1 103 ? 10.092 -7.737 -2.665 1.00 89.38 103 GLU A CA 1
ATOM 773 C C . GLU A 1 103 ? 9.158 -7.122 -3.713 1.00 89.38 103 GLU A C 1
ATOM 775 O O . GLU A 1 103 ? 7.979 -6.882 -3.452 1.00 89.38 103 GLU A O 1
ATOM 780 N N . VAL A 1 104 ? 9.640 -6.996 -4.952 1.00 86.88 104 VAL A N 1
ATOM 781 C CA . VAL A 1 104 ? 8.830 -6.638 -6.124 1.00 86.88 104 VAL A CA 1
ATOM 782 C C . VAL A 1 104 ? 7.803 -7.739 -6.460 1.00 86.88 104 VAL A C 1
ATOM 784 O O . VAL A 1 104 ? 6.729 -7.439 -6.983 1.00 86.88 104 VAL A O 1
ATOM 787 N N . GLU A 1 105 ? 8.049 -9.007 -6.105 1.00 88.12 105 GLU A N 1
ATOM 788 C CA . GLU A 1 105 ? 7.067 -10.107 -6.202 1.00 88.12 105 GLU A CA 1
ATOM 789 C C . GLU A 1 105 ? 5.756 -9.810 -5.449 1.00 88.12 105 GLU A C 1
ATOM 791 O O . GLU A 1 105 ? 4.673 -10.219 -5.877 1.00 88.12 105 GLU A O 1
ATOM 796 N N . TRP A 1 106 ? 5.809 -9.028 -4.366 1.00 85.75 106 TRP A N 1
ATOM 797 C CA . TRP A 1 106 ? 4.614 -8.627 -3.617 1.00 85.75 106 TRP A CA 1
ATOM 798 C C . TRP A 1 106 ? 3.708 -7.662 -4.386 1.00 85.75 106 TRP A C 1
ATOM 800 O O . TRP A 1 106 ? 2.521 -7.579 -4.080 1.00 85.75 106 TRP A O 1
ATOM 810 N N . VAL A 1 107 ? 4.210 -7.008 -5.440 1.00 82.00 107 VAL A N 1
ATOM 811 C CA . VAL A 1 107 ? 3.384 -6.242 -6.388 1.00 82.00 107 VAL A CA 1
ATOM 812 C C . VAL A 1 107 ? 2.568 -7.180 -7.294 1.00 82.00 107 VAL A C 1
ATOM 814 O O . VAL A 1 107 ? 1.482 -6.817 -7.736 1.00 82.00 107 VAL A O 1
ATOM 817 N N . GLU A 1 108 ? 3.036 -8.406 -7.553 1.00 83.56 108 GLU A N 1
ATOM 818 C CA . GLU A 1 108 ? 2.286 -9.413 -8.321 1.00 83.56 108 GLU A CA 1
ATOM 819 C C . GLU A 1 108 ? 1.237 -10.128 -7.461 1.00 83.56 108 GLU A C 1
ATOM 821 O O . GLU A 1 108 ? 0.084 -10.225 -7.883 1.00 83.56 108 GLU A O 1
ATOM 826 N N . LYS A 1 109 ? 1.592 -10.510 -6.225 1.00 84.69 109 LYS A N 1
ATOM 827 C CA . LYS A 1 109 ? 0.642 -10.967 -5.183 1.00 84.69 109 LYS A CA 1
ATOM 828 C C . LYS A 1 109 ? -0.460 -9.917 -4.988 1.00 84.69 109 LYS A C 1
ATOM 830 O O . LYS A 1 109 ? -1.644 -10.196 -5.198 1.00 84.69 109 LYS A O 1
ATOM 835 N N . GLY A 1 110 ? -0.001 -8.669 -4.829 1.00 82.94 110 GLY A N 1
ATOM 836 C CA . GLY A 1 110 ? -0.615 -7.416 -5.270 1.00 82.94 110 GLY A CA 1
ATOM 837 C C . GLY A 1 110 ? -1.835 -7.561 -6.182 1.00 82.94 110 GLY A C 1
ATOM 838 O O . GLY A 1 110 ? -2.994 -7.360 -5.798 1.00 82.94 110 GLY A O 1
ATOM 839 N N . LEU A 1 111 ? -1.565 -7.869 -7.443 1.00 83.25 111 LEU A N 1
ATOM 840 C CA . LEU A 1 111 ? -2.562 -7.933 -8.502 1.00 83.25 111 LEU A CA 1
ATOM 841 C C . LEU A 1 111 ? -3.562 -9.081 -8.332 1.00 83.25 111 LEU A C 1
ATOM 843 O O . LEU A 1 111 ? -4.753 -8.894 -8.601 1.00 83.25 111 LEU A O 1
ATOM 847 N N . GLU A 1 112 ? -3.120 -10.257 -7.897 1.00 85.88 112 GLU A N 1
ATOM 848 C CA . GLU A 1 112 ? -4.003 -11.423 -7.819 1.00 85.88 112 GLU A CA 1
ATOM 849 C C . GLU A 1 112 ? -5.031 -11.287 -6.696 1.00 85.88 112 GLU A C 1
ATOM 851 O O . GLU A 1 112 ? -6.233 -11.442 -6.924 1.00 85.88 112 GLU A O 1
ATOM 856 N N . ALA A 1 113 ? -4.612 -10.845 -5.518 1.00 83.06 113 ALA A N 1
ATOM 857 C CA . ALA A 1 113 ? -5.529 -10.551 -4.426 1.00 83.06 113 ALA A CA 1
ATOM 858 C C . ALA A 1 113 ? -6.484 -9.392 -4.728 1.00 83.06 113 ALA A C 1
ATOM 860 O O . ALA A 1 113 ? -7.655 -9.424 -4.340 1.00 83.06 113 ALA A O 1
ATOM 861 N N . ALA A 1 114 ? -6.015 -8.393 -5.488 1.00 82.06 114 ALA A N 1
ATOM 862 C CA . ALA A 1 114 ? -6.881 -7.341 -5.993 1.00 82.06 114 ALA A CA 1
ATOM 863 C C . ALA A 1 114 ? -8.014 -7.925 -6.844 1.00 82.06 114 ALA A C 1
ATOM 865 O O . ALA A 1 114 ? -9.143 -7.451 -6.743 1.00 82.06 114 ALA A O 1
ATOM 866 N N . LYS A 1 115 ? -7.782 -8.983 -7.630 1.00 87.44 115 LYS A N 1
ATOM 867 C CA . LYS A 1 115 ? -8.843 -9.661 -8.398 1.00 87.44 115 LYS A CA 1
ATOM 868 C C . LYS A 1 115 ? -9.817 -10.434 -7.500 1.00 87.44 115 LYS A C 1
ATOM 870 O O . LYS A 1 115 ? -11.018 -10.403 -7.789 1.00 87.44 115 LYS A O 1
ATOM 875 N N . THR A 1 116 ? -9.365 -11.029 -6.393 1.00 89.56 116 THR A N 1
ATOM 876 C CA . THR A 1 116 ? -10.217 -11.777 -5.441 1.00 89.56 116 THR A CA 1
ATOM 877 C C . THR A 1 116 ? -11.045 -10.872 -4.499 1.00 89.56 116 THR A C 1
ATOM 879 O O . THR A 1 116 ? -11.247 -9.681 -4.752 1.00 89.56 116 THR A O 1
ATOM 882 N N . ASN A 1 117 ? -11.605 -11.449 -3.427 1.00 88.19 117 ASN A N 1
ATOM 883 C CA . ASN A 1 117 ? -12.339 -10.738 -2.374 1.00 88.19 117 ASN A CA 1
ATOM 884 C C . ASN A 1 117 ? -11.487 -10.420 -1.130 1.00 88.19 117 ASN A C 1
ATOM 886 O O . ASN A 1 117 ? -12.035 -9.841 -0.197 1.00 88.19 117 ASN A O 1
ATOM 890 N N . VAL A 1 118 ? -10.187 -10.753 -1.111 1.00 87.94 118 VAL A N 1
ATOM 891 C CA . VAL A 1 118 ? -9.274 -10.542 0.035 1.00 87.94 118 VAL A CA 1
ATOM 892 C C . VAL A 1 118 ? -9.432 -9.142 0.635 1.00 87.94 118 VAL A C 1
ATOM 894 O O . VAL A 1 118 ? -9.832 -9.007 1.789 1.00 87.94 118 VAL A O 1
ATOM 897 N N . PHE A 1 119 ? -9.271 -8.096 -0.180 1.00 83.31 119 PHE A N 1
ATOM 898 C CA . PHE A 1 119 ? -9.448 -6.712 0.265 1.00 83.31 119 PHE A CA 1
ATOM 899 C C . PHE A 1 119 ? -10.820 -6.407 0.841 1.00 83.31 119 PHE A C 1
ATOM 901 O O . PHE A 1 119 ? -10.932 -5.630 1.783 1.00 83.31 119 PHE A O 1
ATOM 908 N N . ARG A 1 120 ? -11.882 -6.967 0.260 1.00 88.69 120 ARG A N 1
ATOM 909 C CA . ARG A 1 120 ? -13.250 -6.716 0.716 1.00 88.69 120 ARG A CA 1
ATOM 910 C C . ARG A 1 120 ? -13.482 -7.351 2.084 1.00 88.69 120 ARG A C 1
ATOM 912 O O . ARG A 1 120 ? -14.150 -6.741 2.913 1.00 88.69 120 ARG A O 1
ATOM 919 N N . ASN A 1 121 ? -12.921 -8.537 2.306 1.00 89.69 121 ASN A N 1
ATOM 920 C CA . ASN A 1 121 ? -12.967 -9.212 3.595 1.00 89.69 121 ASN A CA 1
ATOM 921 C C . ASN A 1 121 ? -12.153 -8.415 4.617 1.00 89.69 121 ASN A C 1
ATOM 923 O O . ASN A 1 121 ? -12.734 -7.950 5.582 1.00 89.69 121 ASN A O 1
ATOM 927 N N . LEU A 1 122 ? -10.894 -8.076 4.328 1.00 89.25 122 LEU A N 1
ATOM 928 C CA . LEU A 1 122 ? -10.085 -7.234 5.215 1.00 89.25 122 LEU A CA 1
ATOM 929 C C . LEU A 1 122 ? -10.733 -5.876 5.531 1.00 89.25 122 LEU A C 1
ATOM 931 O O . LEU A 1 122 ? -10.663 -5.394 6.656 1.00 89.25 122 LEU A O 1
ATOM 935 N N . THR A 1 123 ? -11.365 -5.244 4.537 1.00 89.31 123 THR A N 1
ATOM 936 C CA . THR A 1 123 ? -12.120 -3.992 4.719 1.00 89.31 123 THR A CA 1
ATOM 937 C C . THR A 1 123 ? -13.190 -4.177 5.771 1.00 89.31 123 THR A C 1
ATOM 939 O O . THR A 1 123 ? -13.283 -3.368 6.685 1.00 89.31 123 THR A O 1
ATOM 942 N N . ARG A 1 124 ? -13.989 -5.236 5.617 1.00 91.94 124 ARG A N 1
ATOM 943 C CA . ARG A 1 124 ? -15.058 -5.601 6.537 1.00 91.94 124 ARG A CA 1
ATOM 944 C C . ARG A 1 124 ? -14.492 -5.921 7.916 1.00 91.94 124 ARG A C 1
ATOM 946 O O . ARG A 1 124 ? -15.010 -5.390 8.879 1.00 91.94 124 ARG A O 1
ATOM 953 N N . ASP A 1 125 ? -13.451 -6.738 7.993 1.00 91.94 125 ASP A N 1
ATOM 954 C CA . ASP A 1 125 ? -12.928 -7.278 9.251 1.00 91.94 125 ASP A CA 1
ATOM 955 C C . ASP A 1 125 ? -12.240 -6.180 10.081 1.00 91.94 125 ASP A C 1
ATOM 957 O O . ASP A 1 125 ? -12.381 -6.145 11.298 1.00 91.94 125 ASP A O 1
ATOM 961 N N . ILE A 1 126 ? -11.581 -5.213 9.425 1.00 91.06 126 ILE A N 1
ATOM 962 C CA . ILE A 1 126 ? -11.129 -3.978 10.082 1.00 91.06 126 ILE A CA 1
ATOM 963 C C . ILE A 1 126 ? -12.320 -3.089 10.466 1.00 91.06 126 ILE A C 1
ATOM 965 O O . ILE A 1 126 ? -12.318 -2.529 11.554 1.00 91.06 126 ILE A O 1
ATOM 969 N N . PHE A 1 127 ? -13.321 -2.921 9.596 1.00 91.75 127 PHE A N 1
ATOM 970 C CA . PHE A 1 127 ? -14.475 -2.068 9.899 1.00 91.75 127 PHE A CA 1
ATOM 971 C C . PHE A 1 127 ? -15.238 -2.593 11.122 1.00 91.75 127 PHE A C 1
ATOM 973 O O . PHE A 1 127 ? -15.423 -1.854 12.071 1.00 91.75 127 PHE A O 1
ATOM 980 N N . GLU A 1 128 ? -15.574 -3.884 11.148 1.00 93.44 128 GLU A N 1
ATOM 981 C CA . GLU A 1 128 ? -16.262 -4.577 12.251 1.00 93.44 128 GLU A CA 1
ATOM 982 C C . GLU A 1 128 ? -15.418 -4.669 13.541 1.00 93.44 128 GLU A C 1
ATOM 984 O O . GLU A 1 128 ? -15.952 -4.987 14.598 1.00 93.44 128 GLU A O 1
ATOM 989 N N . MET A 1 129 ? -14.111 -4.384 13.474 1.00 91.88 129 MET A N 1
ATOM 990 C CA . MET A 1 129 ? -13.237 -4.211 14.643 1.00 91.88 129 MET A CA 1
ATOM 991 C C . MET A 1 129 ? -13.253 -2.780 15.202 1.00 91.88 129 MET A C 1
ATOM 993 O O . MET A 1 129 ? -12.968 -2.592 16.385 1.00 91.88 129 MET A O 1
ATOM 997 N N . LEU A 1 130 ? -13.508 -1.776 14.359 1.00 92.06 130 LEU A N 1
ATOM 998 C CA . LEU A 1 130 ? -13.490 -0.361 14.745 1.00 92.06 130 LEU A CA 1
ATOM 999 C C . LEU A 1 130 ? -14.892 0.194 15.056 1.00 92.06 130 LEU A C 1
ATOM 1001 O O . LEU A 1 130 ? -14.993 1.074 15.901 1.00 92.06 130 LEU A O 1
ATOM 1005 N N . ASP A 1 131 ? -15.926 -0.341 14.401 1.00 95.00 131 ASP A N 1
ATOM 1006 C CA . ASP A 1 131 ? -17.365 -0.097 14.603 1.00 95.00 131 ASP A CA 1
ATOM 1007 C C . ASP A 1 131 ? -17.787 -0.751 15.930 1.00 95.00 131 ASP A C 1
ATOM 1009 O O . ASP A 1 131 ? -18.144 -1.931 15.997 1.00 95.00 131 ASP A O 1
ATOM 1013 N N . SER A 1 132 ? -17.595 -0.010 17.020 1.00 94.06 132 SER A N 1
ATOM 1014 C CA . SER A 1 132 ? -17.611 -0.518 18.395 1.00 94.06 132 SER A CA 1
ATOM 1015 C C . SER A 1 132 ? -19.009 -0.563 19.008 1.00 94.06 132 SER A C 1
ATOM 1017 O O . SER A 1 132 ? -19.267 -1.389 19.890 1.00 94.06 132 SER A O 1
ATOM 1019 N N . ASP A 1 133 ? -19.915 0.294 18.531 1.00 95.00 133 ASP A N 1
ATOM 1020 C CA . ASP A 1 133 ? -21.334 0.295 18.890 1.00 95.00 133 ASP A CA 1
ATOM 1021 C C . ASP A 1 133 ? -22.236 -0.402 17.848 1.00 95.00 133 ASP A C 1
ATOM 1023 O O . ASP A 1 133 ? -23.418 -0.638 18.123 1.00 95.00 133 ASP A O 1
ATOM 1027 N N . ALA A 1 134 ? -21.646 -0.856 16.734 1.00 95.19 134 ALA A N 1
ATOM 1028 C CA . ALA A 1 134 ? -22.282 -1.571 15.631 1.00 95.19 134 ALA A CA 1
ATOM 1029 C C . ALA A 1 134 ? -23.304 -0.730 14.836 1.00 95.19 134 ALA A C 1
ATOM 1031 O O . ALA A 1 134 ? -24.254 -1.296 14.276 1.00 95.19 134 ALA A O 1
ATOM 1032 N N . ASP A 1 135 ? -23.127 0.596 14.761 1.00 95.88 135 ASP A N 1
ATOM 1033 C CA . ASP A 1 135 ? -23.998 1.505 14.001 1.00 95.88 135 ASP A CA 1
ATOM 1034 C C . ASP A 1 135 ? -23.763 1.488 12.471 1.00 95.88 135 ASP A C 1
ATOM 1036 O O . ASP A 1 135 ? -24.580 2.018 11.710 1.00 95.88 135 ASP A O 1
ATOM 1040 N N . HIS A 1 136 ? -22.720 0.784 12.004 1.00 94.69 136 HIS A N 1
ATOM 1041 C CA . HIS A 1 136 ? -22.276 0.681 10.600 1.00 94.69 136 HIS A CA 1
ATOM 1042 C C . HIS A 1 136 ? -21.631 1.943 10.010 1.00 94.69 136 HIS A C 1
ATOM 1044 O O . HIS A 1 136 ? -21.445 2.042 8.784 1.00 94.69 136 HIS A O 1
ATOM 1050 N N . SER A 1 137 ? -21.230 2.853 10.884 1.00 95.06 137 SER A N 1
ATOM 1051 C CA . SER A 1 137 ? -20.361 3.990 10.647 1.00 95.06 137 SER A CA 1
ATOM 1052 C C . SER A 1 137 ? -19.032 3.803 11.392 1.00 95.06 137 SER A C 1
ATOM 1054 O O . SER A 1 137 ? -18.812 2.807 12.074 1.00 95.06 137 SER A O 1
ATOM 1056 N N . LEU A 1 138 ? -18.109 4.743 11.213 1.00 94.62 138 LEU A N 1
ATOM 1057 C CA . LEU A 1 138 ? -16.959 4.919 12.097 1.00 94.62 138 LEU A CA 1
ATOM 1058 C C . LEU A 1 138 ? -16.927 6.380 12.507 1.00 94.62 138 LEU A C 1
ATOM 1060 O O . LEU A 1 138 ? -16.674 7.259 11.677 1.00 94.62 138 LEU A O 1
ATOM 1064 N N . SER A 1 139 ? -17.187 6.634 13.782 1.00 94.62 139 SER A N 1
ATOM 1065 C CA . SER A 1 139 ? -17.103 7.969 14.357 1.00 94.62 139 SER A CA 1
ATOM 1066 C C . SER A 1 139 ? -15.647 8.427 14.519 1.00 94.62 139 SER A C 1
ATOM 1068 O O . SER A 1 139 ? -14.703 7.632 14.572 1.00 94.62 139 SER A O 1
ATOM 1070 N N . SER A 1 140 ? -15.444 9.738 14.676 1.00 90.62 140 SER A N 1
ATOM 1071 C CA . SER A 1 140 ? -14.126 10.288 15.015 1.00 90.62 140 SER A CA 1
ATOM 1072 C C . SER A 1 140 ? -13.571 9.726 16.331 1.00 90.62 140 SER A C 1
ATOM 1074 O O . SER A 1 140 ? -12.368 9.492 16.424 1.00 90.62 140 SER A O 1
ATOM 1076 N N . GLY A 1 141 ? -14.433 9.447 17.316 1.00 93.25 141 GLY A N 1
ATOM 1077 C CA . GLY A 1 141 ? -14.041 8.849 18.595 1.00 93.25 141 GLY A CA 1
ATOM 1078 C C . GLY A 1 141 ? -13.534 7.412 18.459 1.00 93.25 141 GLY A C 1
ATOM 1079 O O . GLY A 1 141 ? -12.559 7.040 19.107 1.00 93.25 141 GLY A O 1
ATOM 1080 N N . GLU A 1 142 ? -14.128 6.618 17.570 1.00 93.69 142 GLU A N 1
ATOM 1081 C CA . GLU A 1 142 ? -13.678 5.249 17.282 1.00 93.69 142 GLU A CA 1
ATOM 1082 C C . GLU A 1 142 ? -12.391 5.227 16.464 1.00 93.69 142 GLU A C 1
ATOM 1084 O O . GLU A 1 142 ? -11.491 4.433 16.734 1.00 93.69 142 GLU A O 1
ATOM 1089 N N . VAL A 1 143 ? -12.245 6.156 15.517 1.00 90.50 143 VAL A N 1
ATOM 1090 C CA . VAL A 1 143 ? -10.982 6.382 14.803 1.00 90.50 143 VAL A CA 1
ATOM 1091 C C . VAL A 1 143 ? -9.861 6.817 15.756 1.00 90.50 143 VAL A C 1
ATOM 1093 O O . VAL A 1 143 ? -8.708 6.429 15.555 1.00 90.50 143 VAL A O 1
ATOM 1096 N N . GLU A 1 144 ? -10.163 7.604 16.790 1.00 90.06 144 GLU A N 1
ATOM 1097 C CA . GLU A 1 144 ? -9.198 7.954 17.837 1.00 90.06 144 GLU A CA 1
ATOM 1098 C C . GLU A 1 144 ? -8.882 6.752 18.741 1.00 90.06 144 GLU A C 1
ATOM 1100 O O . GLU A 1 144 ? -7.704 6.466 18.959 1.00 90.06 144 GLU A O 1
ATOM 1105 N N . ALA A 1 145 ? -9.882 5.974 19.169 1.00 91.69 145 ALA A N 1
ATOM 1106 C CA . ALA A 1 145 ? -9.675 4.731 19.920 1.00 91.69 145 ALA A CA 1
ATOM 1107 C C . ALA A 1 145 ? -8.848 3.693 19.129 1.00 91.69 145 ALA A C 1
ATOM 1109 O O . ALA A 1 145 ? -8.011 2.989 19.694 1.00 91.69 145 ALA A O 1
ATOM 1110 N N . ALA A 1 146 ? -8.993 3.656 17.801 1.00 89.38 146 ALA A N 1
ATOM 1111 C CA . ALA A 1 146 ? -8.177 2.845 16.898 1.00 89.38 146 ALA A CA 1
ATOM 1112 C C . ALA A 1 146 ? -6.680 3.217 16.907 1.00 89.38 146 ALA A C 1
ATOM 1114 O O . ALA A 1 146 ? -5.855 2.440 16.423 1.00 89.38 146 ALA A O 1
ATOM 1115 N N . MET A 1 147 ? -6.309 4.393 17.434 1.00 88.81 147 MET A N 1
ATOM 1116 C CA . MET A 1 147 ? -4.913 4.805 17.613 1.00 88.81 147 MET A CA 1
ATOM 1117 C C . MET A 1 147 ? -4.295 4.294 18.916 1.00 88.81 147 MET A C 1
ATOM 1119 O O . MET A 1 147 ? -3.085 4.477 19.090 1.00 88.81 147 MET A O 1
ATOM 1123 N N . GLU A 1 148 ? -5.050 3.652 19.811 1.00 92.19 148 GLU A N 1
ATOM 1124 C CA . GLU A 1 148 ? -4.497 3.057 21.031 1.00 92.19 148 GLU A CA 1
ATOM 1125 C C . GLU A 1 148 ? -3.606 1.834 20.722 1.00 92.19 148 GLU A C 1
ATOM 1127 O O . GLU A 1 148 ? -3.853 1.116 19.746 1.00 92.19 148 GLU A O 1
ATOM 1132 N N . PRO A 1 149 ? -2.530 1.586 21.500 1.00 89.12 149 PRO A N 1
ATOM 1133 C CA . PRO A 1 149 ? -1.541 0.546 21.200 1.00 89.12 149 PRO A CA 1
ATOM 1134 C C . PRO A 1 149 ? -2.136 -0.852 20.992 1.00 89.12 149 PRO A C 1
ATOM 1136 O O . PRO A 1 149 ? -1.700 -1.576 20.098 1.00 89.12 149 PRO A O 1
ATOM 1139 N N . GLU A 1 150 ? -3.130 -1.220 21.797 1.00 90.06 150 GLU A N 1
ATOM 1140 C CA . GLU A 1 150 ? -3.808 -2.514 21.775 1.00 90.06 150 GLU A CA 1
ATOM 1141 C C . GLU A 1 150 ? -4.641 -2.691 20.498 1.00 90.06 150 GLU A C 1
ATOM 1143 O O . GLU A 1 150 ? -4.592 -3.752 19.874 1.00 90.06 150 GLU A O 1
ATOM 1148 N N . MET A 1 151 ? -5.359 -1.647 20.068 1.00 90.38 151 MET A N 1
ATOM 1149 C CA . MET A 1 151 ? -6.132 -1.665 18.820 1.00 90.38 151 MET A CA 1
ATOM 1150 C C . MET A 1 151 ? -5.210 -1.696 17.602 1.00 90.38 151 MET A C 1
ATOM 1152 O O . MET A 1 151 ? -5.432 -2.473 16.678 1.00 90.38 151 MET A O 1
ATOM 1156 N N . LEU A 1 152 ? -4.113 -0.934 17.620 1.00 89.38 152 LEU A N 1
ATOM 1157 C CA . LEU A 1 152 ? -3.113 -0.969 16.550 1.00 89.38 152 LEU A CA 1
ATOM 1158 C C . LEU A 1 152 ? -2.452 -2.347 16.406 1.00 89.38 152 LEU A C 1
ATOM 1160 O O . LEU A 1 152 ? -2.201 -2.777 15.283 1.00 89.38 152 LEU A O 1
ATOM 1164 N N . GLN A 1 153 ? -2.188 -3.058 17.508 1.00 89.19 153 GLN A N 1
ATOM 1165 C CA . GLN A 1 153 ? -1.681 -4.435 17.454 1.00 89.19 153 GLN A CA 1
ATOM 1166 C C . GLN A 1 153 ? -2.699 -5.396 16.833 1.00 89.19 153 GLN A C 1
ATOM 1168 O O . GLN A 1 153 ? -2.321 -6.220 16.004 1.00 89.19 153 GLN A O 1
ATOM 1173 N N . GLN A 1 154 ? -3.983 -5.267 17.173 1.00 90.19 154 GLN A N 1
ATOM 1174 C CA . GLN A 1 154 ? -5.046 -6.084 16.582 1.00 90.19 154 GLN A CA 1
ATOM 1175 C C . GLN A 1 154 ? -5.248 -5.783 15.087 1.00 90.19 154 GLN A C 1
ATOM 1177 O O . GLN A 1 154 ? -5.370 -6.709 14.287 1.00 90.19 154 GLN A O 1
ATOM 1182 N N . LEU A 1 155 ? -5.182 -4.508 14.685 1.00 88.75 155 LEU A N 1
ATOM 1183 C CA . LEU A 1 155 ? -5.191 -4.099 13.277 1.00 88.75 155 LEU A CA 1
ATOM 1184 C C . LEU A 1 155 ? -4.006 -4.693 12.506 1.00 88.75 155 LEU A C 1
ATOM 1186 O O . LEU A 1 155 ? -4.194 -5.195 11.401 1.00 88.75 155 LEU A O 1
ATOM 1190 N N . VAL A 1 156 ? -2.799 -4.661 13.085 1.00 88.31 156 VAL A N 1
ATOM 1191 C CA . VAL A 1 156 ? -1.601 -5.300 12.511 1.00 88.31 156 VAL A CA 1
ATOM 1192 C C . VAL A 1 156 ? -1.776 -6.818 12.411 1.00 88.31 156 VAL A C 1
ATOM 1194 O O . VAL A 1 156 ? -1.389 -7.387 11.395 1.00 88.31 156 VAL A O 1
ATOM 1197 N N . ALA A 1 157 ? -2.393 -7.467 13.404 1.00 88.94 157 ALA A N 1
ATOM 1198 C CA . ALA A 1 157 ? -2.657 -8.905 13.385 1.00 88.94 157 ALA A CA 1
ATOM 1199 C C . ALA A 1 157 ? -3.645 -9.298 12.273 1.00 88.94 157 ALA A C 1
ATOM 1201 O O . ALA A 1 157 ? -3.295 -10.125 11.438 1.00 88.94 157 ALA A O 1
ATOM 1202 N N . ILE A 1 158 ? -4.814 -8.648 12.171 1.00 89.31 158 ILE A N 1
ATOM 1203 C CA . ILE A 1 158 ? -5.776 -8.904 11.079 1.00 89.31 158 ILE A CA 1
ATOM 1204 C C . ILE A 1 158 ? -5.126 -8.670 9.707 1.00 89.31 158 ILE A C 1
ATOM 1206 O O . ILE A 1 158 ? -5.325 -9.454 8.775 1.00 89.31 158 ILE A O 1
ATOM 1210 N N . VAL A 1 159 ? -4.345 -7.593 9.581 1.00 87.00 159 VAL A N 1
ATOM 1211 C CA . VAL A 1 159 ? -3.576 -7.287 8.370 1.00 87.00 159 VAL A CA 1
ATOM 1212 C C . VAL A 1 159 ? -2.608 -8.412 8.037 1.00 87.00 159 VAL A C 1
ATOM 1214 O O . VAL A 1 159 ? -2.620 -8.860 6.899 1.00 87.00 159 VAL A O 1
ATOM 1217 N N . HIS A 1 160 ? -1.818 -8.885 9.000 1.00 85.25 160 HIS A N 1
ATOM 1218 C CA . HIS A 1 160 ? -0.821 -9.934 8.802 1.00 85.25 160 HIS A CA 1
ATOM 1219 C C . HIS A 1 160 ? -1.448 -11.298 8.479 1.00 85.25 160 HIS A C 1
ATOM 1221 O O . HIS A 1 160 ? -1.019 -11.954 7.531 1.00 85.25 160 HIS A O 1
ATOM 1227 N N . ASP A 1 161 ? -2.485 -11.692 9.221 1.00 87.44 161 ASP A N 1
ATOM 1228 C CA . ASP A 1 161 ? -3.206 -12.957 9.039 1.00 87.44 161 ASP A CA 1
ATOM 1229 C C . ASP A 1 161 ? -3.922 -13.012 7.683 1.00 87.44 161 ASP A C 1
ATOM 1231 O O . ASP A 1 161 ? -4.048 -14.081 7.082 1.00 87.44 161 ASP A O 1
ATOM 1235 N N . THR A 1 162 ? -4.378 -11.856 7.185 1.00 84.81 162 THR A N 1
ATOM 1236 C CA . THR A 1 162 ? -4.966 -11.749 5.848 1.00 84.81 162 THR A CA 1
ATOM 1237 C C . THR A 1 162 ? -3.879 -11.680 4.777 1.00 84.81 162 THR A C 1
ATOM 1239 O O . THR A 1 162 ? -3.848 -12.547 3.905 1.00 84.81 162 THR A O 1
ATOM 1242 N N . PHE A 1 163 ? -2.978 -10.689 4.866 1.00 81.00 163 PHE A N 1
ATOM 1243 C CA . PHE A 1 163 ? -1.839 -10.475 3.971 1.00 81.00 163 PHE A CA 1
ATOM 1244 C C . PHE A 1 163 ? -0.509 -10.333 4.738 1.00 81.00 163 PHE A C 1
ATOM 1246 O O . PHE A 1 163 ? -0.218 -9.259 5.280 1.00 81.00 163 PHE A O 1
ATOM 1253 N N . PRO A 1 164 ? 0.359 -11.360 4.738 1.00 80.75 164 PRO A N 1
ATOM 1254 C CA . PRO A 1 164 ? 1.594 -11.357 5.521 1.00 80.75 164 PRO A CA 1
ATOM 1255 C C . PRO A 1 164 ? 2.703 -10.513 4.865 1.00 80.75 164 PRO A C 1
ATOM 1257 O O . PRO A 1 164 ? 3.689 -11.034 4.355 1.00 80.75 164 PRO A O 1
ATOM 1260 N N . LEU A 1 165 ? 2.529 -9.190 4.883 1.00 79.88 165 LEU A N 1
ATOM 1261 C CA . LEU A 1 165 ? 3.437 -8.200 4.301 1.00 79.88 165 LEU A CA 1
ATOM 1262 C C . LEU A 1 165 ? 4.853 -8.282 4.890 1.00 79.88 165 LEU A C 1
ATOM 1264 O O . LEU A 1 165 ? 5.000 -8.231 6.114 1.00 79.88 165 LEU A O 1
ATOM 1268 N N . PRO A 1 166 ? 5.906 -8.329 4.054 1.00 78.81 166 PRO A N 1
ATOM 1269 C CA . PRO A 1 166 ? 7.234 -8.710 4.512 1.00 78.81 166 PRO A CA 1
ATOM 1270 C C . PRO A 1 166 ? 7.854 -7.632 5.415 1.00 78.81 166 PRO A C 1
ATOM 1272 O O . PRO A 1 166 ? 8.315 -7.966 6.505 1.00 78.81 166 PRO A O 1
ATOM 1275 N N . GLY A 1 167 ? 7.738 -6.341 5.079 1.00 75.00 167 GLY A N 1
ATOM 1276 C CA . GLY A 1 167 ? 8.152 -5.253 5.971 1.00 75.00 167 GLY A CA 1
ATOM 1277 C C . GLY A 1 167 ? 7.344 -5.206 7.272 1.00 75.00 167 GLY A C 1
ATOM 1278 O O . GLY A 1 167 ? 7.916 -4.996 8.332 1.00 75.00 167 GLY A O 1
ATOM 1279 N N . LEU A 1 168 ? 6.042 -5.511 7.252 1.00 75.69 168 LEU A N 1
ATOM 1280 C CA . LEU A 1 168 ? 5.231 -5.626 8.479 1.00 75.69 168 LEU A CA 1
ATOM 1281 C C . LEU A 1 168 ? 5.660 -6.796 9.381 1.00 75.69 168 LEU A C 1
ATOM 1283 O O . LEU A 1 168 ? 5.460 -6.715 10.590 1.00 75.69 168 LEU A O 1
ATOM 1287 N N . THR A 1 169 ? 6.257 -7.854 8.819 1.00 69.06 169 THR A N 1
ATOM 1288 C CA . THR A 1 169 ? 6.837 -8.969 9.592 1.00 69.06 169 THR A CA 1
ATOM 1289 C C . THR A 1 169 ? 8.271 -8.728 10.057 1.00 69.06 169 THR A C 1
ATOM 1291 O O . THR A 1 169 ? 8.640 -9.178 11.139 1.00 69.06 169 THR A O 1
ATOM 1294 N N . ALA A 1 170 ? 9.081 -8.029 9.258 1.00 66.69 170 ALA A N 1
ATOM 1295 C CA . ALA A 1 170 ? 10.471 -7.712 9.580 1.00 66.69 170 ALA A CA 1
ATOM 1296 C C . ALA A 1 170 ? 10.575 -6.587 10.621 1.00 66.69 170 ALA A C 1
ATOM 1298 O O . ALA A 1 170 ? 11.440 -6.603 11.501 1.00 66.69 170 ALA A O 1
ATOM 1299 N N . VAL A 1 171 ? 9.644 -5.634 10.564 1.00 62.28 171 VAL A N 1
ATOM 1300 C CA . VAL A 1 171 ? 9.476 -4.588 11.565 1.00 62.28 171 VAL A CA 1
ATOM 1301 C C . VAL A 1 171 ? 9.013 -5.223 12.879 1.00 62.28 171 VAL A C 1
ATOM 1303 O O . VAL A 1 171 ? 7.843 -5.562 13.060 1.00 62.28 171 VAL A O 1
ATOM 1306 N N . ASN A 1 172 ? 9.946 -5.347 13.830 1.00 55.34 172 ASN A N 1
ATOM 1307 C CA . ASN A 1 172 ? 9.669 -5.772 15.204 1.00 55.34 172 ASN A CA 1
ATOM 1308 C C . ASN A 1 172 ? 8.412 -5.066 15.743 1.00 55.34 172 ASN A C 1
ATOM 1310 O O . ASN A 1 172 ? 8.282 -3.850 15.593 1.00 55.34 172 ASN A O 1
ATOM 1314 N N . GLY A 1 173 ? 7.524 -5.806 16.423 1.00 61.88 173 GLY A N 1
ATOM 1315 C CA . GLY A 1 173 ? 6.115 -5.444 16.690 1.00 61.88 173 GLY A CA 1
ATOM 1316 C C . GLY A 1 173 ? 5.798 -4.139 17.448 1.00 61.88 173 GLY A C 1
ATOM 1317 O O . GLY A 1 173 ? 4.651 -3.917 17.820 1.00 61.88 173 GLY A O 1
ATOM 1318 N N . LYS A 1 174 ? 6.780 -3.263 17.682 1.00 67.56 174 LYS A N 1
ATOM 1319 C CA . LYS A 1 174 ? 6.599 -1.874 18.123 1.00 67.56 174 LYS A CA 1
ATOM 1320 C C . LYS A 1 174 ? 6.449 -0.881 16.967 1.00 67.56 174 LYS A C 1
ATOM 1322 O O . LYS A 1 174 ? 5.686 0.069 17.111 1.00 67.56 174 LYS A O 1
ATOM 1327 N N . GLU A 1 175 ? 7.146 -1.065 15.843 1.00 78.81 175 GLU A N 1
ATOM 1328 C CA . GLU A 1 175 ? 7.126 -0.068 14.755 1.00 78.81 175 GLU A CA 1
ATOM 1329 C C . GLU A 1 175 ? 6.018 -0.318 13.719 1.00 78.81 175 GLU A C 1
ATOM 1331 O O . GLU A 1 175 ? 5.569 0.628 13.078 1.00 78.81 175 GLU A O 1
ATOM 1336 N N . ALA A 1 176 ? 5.481 -1.539 13.630 1.00 81.81 176 ALA A N 1
ATOM 1337 C CA . ALA A 1 176 ? 4.299 -1.840 12.822 1.00 81.81 176 ALA A CA 1
ATOM 1338 C C . ALA A 1 176 ? 3.047 -1.073 13.323 1.00 81.81 176 ALA A C 1
ATOM 1340 O O . ALA A 1 176 ? 2.439 -0.354 12.526 1.00 81.81 176 ALA A O 1
ATOM 1341 N N . PRO A 1 177 ? 2.707 -1.085 14.633 1.00 84.56 177 PRO A N 1
ATOM 1342 C CA . PRO A 1 177 ? 1.700 -0.186 15.203 1.00 84.56 177 PRO A CA 1
ATOM 1343 C C . PRO A 1 177 ? 1.972 1.301 14.943 1.00 84.56 177 PRO A C 1
ATOM 1345 O O . PRO A 1 177 ? 1.045 2.049 14.637 1.00 84.56 177 PRO A O 1
ATOM 1348 N N . ALA A 1 178 ? 3.234 1.740 15.029 1.00 85.62 178 ALA A N 1
ATOM 1349 C CA . ALA A 1 178 ? 3.603 3.131 14.760 1.00 85.62 178 ALA A CA 1
ATOM 1350 C C . ALA A 1 178 ? 3.344 3.516 13.293 1.00 85.62 178 ALA A C 1
ATOM 1352 O O . ALA A 1 178 ? 2.717 4.541 13.040 1.00 85.62 178 ALA A O 1
ATOM 1353 N N . PHE A 1 179 ? 3.723 2.658 12.341 1.00 83.50 179 PHE A N 1
ATOM 1354 C CA . PHE A 1 179 ? 3.436 2.840 10.918 1.00 83.50 179 PHE A CA 1
ATOM 1355 C C . PHE A 1 179 ? 1.927 2.900 10.641 1.00 83.50 179 PHE A C 1
ATOM 1357 O O . PHE A 1 179 ? 1.473 3.779 9.907 1.00 83.50 179 PHE A O 1
ATOM 1364 N N . VAL A 1 180 ? 1.123 2.020 11.250 1.00 83.81 180 VAL A N 1
ATOM 1365 C CA . VAL A 1 180 ? -0.343 2.088 11.110 1.00 83.81 180 VAL A CA 1
ATOM 1366 C C . VAL A 1 180 ? -0.875 3.412 11.667 1.00 83.81 180 VAL A C 1
ATOM 1368 O O . VAL A 1 180 ? -1.640 4.080 10.975 1.00 83.81 180 VAL A O 1
ATOM 1371 N N . ARG A 1 181 ? -0.423 3.847 12.852 1.00 87.12 181 ARG A N 1
ATOM 1372 C CA . ARG A 1 181 ? -0.832 5.118 13.480 1.00 87.12 181 ARG A CA 1
ATOM 1373 C C . ARG A 1 181 ? -0.476 6.346 12.638 1.00 87.12 181 ARG A C 1
ATOM 1375 O O . ARG A 1 181 ? -1.324 7.216 12.459 1.00 87.12 181 ARG A O 1
ATOM 1382 N N . GLU A 1 182 ? 0.749 6.415 12.116 1.00 85.81 182 GLU A N 1
ATOM 1383 C CA . GLU A 1 182 ? 1.226 7.512 11.256 1.00 85.81 182 GLU A CA 1
ATOM 1384 C C . GLU A 1 182 ? 0.338 7.692 10.019 1.00 85.81 182 GLU A C 1
ATOM 1386 O O . GLU A 1 182 ? 0.045 8.818 9.621 1.00 85.81 182 GLU A O 1
ATOM 1391 N N . ASN A 1 183 ? -0.136 6.584 9.445 1.00 83.12 183 ASN A N 1
ATOM 1392 C CA . ASN A 1 183 ? -0.913 6.588 8.210 1.00 83.12 183 ASN A CA 1
ATOM 1393 C C . ASN A 1 183 ? -2.439 6.584 8.433 1.00 83.12 183 ASN A C 1
ATOM 1395 O O . ASN A 1 183 ? -3.180 6.890 7.498 1.00 83.12 183 ASN A O 1
ATOM 1399 N N . LEU A 1 184 ? -2.939 6.285 9.644 1.00 83.06 184 LEU A N 1
ATOM 1400 C CA . LEU A 1 184 ? -4.379 6.127 9.917 1.00 83.06 184 LEU A CA 1
ATOM 1401 C C . LEU A 1 184 ? -5.208 7.383 9.605 1.00 83.06 184 LEU A C 1
ATOM 1403 O O . LEU A 1 184 ? -6.349 7.267 9.167 1.00 83.06 184 LEU A O 1
ATOM 1407 N N . LYS A 1 185 ? -4.635 8.580 9.752 1.00 83.00 185 LYS A N 1
ATOM 1408 C CA . LYS A 1 185 ? -5.341 9.841 9.464 1.00 83.00 185 LYS A CA 1
ATOM 1409 C C . LYS A 1 185 ? -5.562 10.066 7.967 1.00 83.00 185 LYS A C 1
ATOM 1411 O O . LYS A 1 185 ? -6.688 10.318 7.549 1.00 83.00 185 LYS A O 1
ATOM 1416 N N . ASP A 1 186 ? -4.514 9.911 7.156 1.00 82.81 186 ASP A N 1
ATOM 1417 C CA . ASP A 1 186 ? -4.618 9.965 5.690 1.00 82.81 186 ASP A CA 1
ATOM 1418 C C . ASP A 1 186 ? -5.506 8.833 5.136 1.00 82.81 186 ASP A C 1
ATOM 1420 O O . ASP A 1 186 ? -6.191 9.010 4.133 1.00 82.81 186 ASP A O 1
ATOM 1424 N N . ILE A 1 187 ? -5.494 7.669 5.797 1.00 78.31 187 ILE A N 1
ATOM 1425 C CA . ILE A 1 187 ? -6.382 6.534 5.524 1.00 78.31 187 ILE A CA 1
ATOM 1426 C C . ILE A 1 187 ? -7.853 6.929 5.692 1.00 78.31 187 ILE A C 1
ATOM 1428 O O . ILE A 1 187 ? -8.649 6.687 4.789 1.00 78.31 187 ILE A O 1
ATOM 1432 N N . VAL A 1 188 ? -8.205 7.495 6.848 1.00 83.62 188 VAL A N 1
ATOM 1433 C CA . VAL A 1 188 ? -9.581 7.847 7.229 1.00 83.62 188 VAL A CA 1
ATOM 1434 C C . VAL A 1 188 ? -10.127 8.927 6.302 1.00 83.62 188 VAL A C 1
ATOM 1436 O O . VAL A 1 188 ? -11.159 8.722 5.669 1.00 83.62 188 VAL A O 1
ATOM 1439 N N . ALA A 1 189 ? -9.353 9.993 6.086 1.00 85.31 189 ALA A N 1
ATOM 1440 C CA . ALA A 1 189 ? -9.699 11.083 5.174 1.00 85.31 189 ALA A CA 1
ATOM 1441 C C . ALA A 1 189 ? -9.831 10.666 3.692 1.00 85.31 189 ALA A C 1
ATOM 1443 O O . ALA A 1 189 ? -10.306 11.448 2.875 1.00 85.31 189 ALA A O 1
ATOM 1444 N N . ALA A 1 190 ? -9.381 9.464 3.314 1.00 81.81 190 ALA A N 1
ATOM 1445 C CA . ALA A 1 190 ? -9.560 8.926 1.965 1.00 81.81 190 ALA A CA 1
ATOM 1446 C C . ALA A 1 190 ? -10.767 7.971 1.840 1.00 81.81 190 ALA A C 1
ATOM 1448 O O . ALA A 1 190 ? -11.140 7.616 0.720 1.00 81.81 190 ALA A O 1
ATOM 1449 N N . LEU A 1 191 ? -11.341 7.523 2.963 1.00 85.88 191 LEU A N 1
ATOM 1450 C CA . LEU A 1 191 ? -12.532 6.662 3.022 1.00 85.88 191 LEU A CA 1
ATOM 1451 C C . LEU A 1 191 ? -13.808 7.475 3.203 1.00 85.88 191 LEU A C 1
ATOM 1453 O O . LEU A 1 191 ? -14.823 7.099 2.626 1.00 85.88 191 LEU A O 1
ATOM 1457 N N . ASP A 1 192 ? -13.722 8.561 3.976 1.00 90.00 192 ASP A N 1
ATOM 1458 C CA . ASP A 1 192 ? -14.752 9.592 4.105 1.00 90.00 192 ASP A CA 1
ATOM 1459 C C . ASP A 1 192 ? -14.928 10.282 2.739 1.00 90.00 192 ASP A C 1
ATOM 1461 O O . ASP A 1 192 ? -14.227 11.225 2.361 1.00 90.00 192 ASP A O 1
ATOM 1465 N N . GLY A 1 193 ? -15.807 9.701 1.920 1.00 87.19 193 GLY A N 1
ATOM 1466 C CA . GLY A 1 193 ? -16.011 10.110 0.535 1.00 87.19 193 GLY A CA 1
ATOM 1467 C C . GLY A 1 193 ? -16.842 11.383 0.409 1.00 87.19 193 GLY A C 1
ATOM 1468 O O . GLY A 1 193 ? -16.779 12.053 -0.627 1.00 87.19 193 GLY A O 1
ATOM 1469 N N . ASN A 1 194 ? -17.617 11.711 1.444 1.00 90.81 194 ASN A N 1
ATOM 1470 C CA . ASN 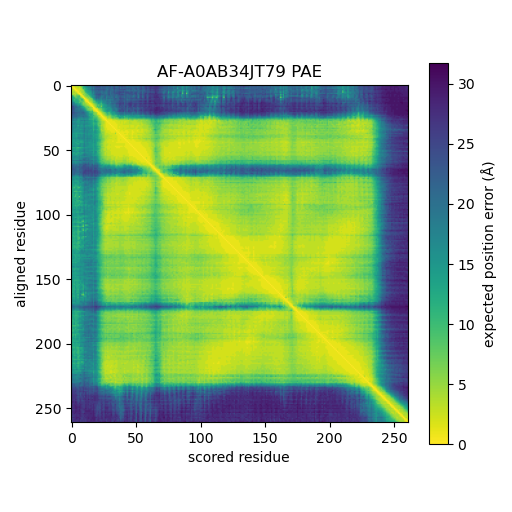A 1 194 ? -18.548 12.829 1.460 1.00 90.81 194 ASN A CA 1
ATOM 1471 C C . ASN A 1 194 ? -18.018 14.043 2.272 1.00 90.81 194 ASN A C 1
ATOM 1473 O O . ASN A 1 194 ? -18.380 15.177 1.954 1.00 90.81 194 ASN A O 1
ATOM 1477 N N . ASN A 1 195 ? -17.028 13.826 3.146 1.00 91.44 195 ASN A N 1
ATOM 1478 C CA . ASN A 1 195 ? -16.367 14.771 4.058 1.00 91.44 195 ASN A CA 1
ATOM 1479 C C . ASN A 1 195 ? -17.249 15.243 5.237 1.00 91.44 195 ASN A C 1
ATOM 1481 O O . ASN A 1 195 ? -17.150 16.406 5.644 1.00 91.44 195 ASN A O 1
ATOM 1485 N N . ASP A 1 196 ? -18.111 14.375 5.779 1.00 92.25 196 ASP A N 1
ATOM 1486 C CA . ASP A 1 196 ? -18.944 14.649 6.964 1.00 92.25 196 ASP A CA 1
ATOM 1487 C C . ASP A 1 196 ? -18.248 14.324 8.299 1.00 92.25 196 ASP A C 1
ATOM 1489 O O . ASP A 1 196 ? -18.713 14.769 9.354 1.00 92.25 196 ASP A O 1
ATOM 1493 N N . GLY A 1 197 ? -17.090 13.656 8.261 1.00 90.12 197 GLY A N 1
ATOM 1494 C CA . GLY A 1 197 ? -16.301 13.294 9.438 1.00 90.12 197 GLY A CA 1
ATOM 1495 C C . GLY A 1 197 ? -16.652 11.939 10.056 1.00 90.12 197 GLY A C 1
ATOM 1496 O O . GLY A 1 197 ? -16.062 11.588 11.082 1.00 90.12 197 GLY A O 1
ATOM 1497 N N . ALA A 1 198 ? -17.564 11.183 9.446 1.00 92.81 198 ALA A N 1
ATOM 1498 C CA . ALA A 1 198 ? -17.779 9.766 9.694 1.00 92.81 198 ALA A CA 1
ATOM 1499 C C . ALA A 1 198 ? -17.339 8.935 8.469 1.00 92.81 198 ALA A C 1
ATOM 1501 O O . ALA A 1 198 ? -17.002 9.469 7.414 1.00 92.81 198 ALA A O 1
ATOM 1502 N N . ILE A 1 199 ? -17.285 7.608 8.606 1.00 93.81 199 ILE A N 1
ATOM 1503 C CA . ILE A 1 199 ? -17.075 6.707 7.461 1.00 93.81 199 ILE A CA 1
ATOM 1504 C C . ILE A 1 199 ? -18.165 5.645 7.467 1.00 93.81 199 ILE A C 1
ATOM 1506 O O . ILE A 1 199 ? -18.082 4.682 8.229 1.00 93.81 199 ILE A O 1
ATOM 1510 N N . GLU A 1 200 ? -19.138 5.737 6.560 1.00 95.06 200 GLU A N 1
ATOM 1511 C CA . GLU A 1 200 ? -20.088 4.638 6.392 1.00 95.06 200 GLU A CA 1
ATOM 1512 C C . GLU A 1 200 ? -19.374 3.383 5.858 1.00 95.06 200 GLU A C 1
ATOM 1514 O O . GLU A 1 200 ? -18.531 3.438 4.950 1.00 95.06 200 GLU A O 1
ATOM 1519 N N . ARG A 1 201 ? -19.829 2.196 6.276 1.00 92.75 201 ARG A N 1
ATOM 1520 C CA . ARG A 1 201 ? -19.399 0.905 5.697 1.00 92.75 201 ARG A CA 1
ATOM 1521 C C . ARG A 1 201 ? -19.514 0.862 4.167 1.00 92.75 201 ARG A C 1
ATOM 1523 O O . ARG A 1 201 ? -18.746 0.180 3.478 1.00 92.75 201 ARG A O 1
ATOM 1530 N N . LYS A 1 202 ? -20.487 1.594 3.619 1.00 93.31 202 LYS A N 1
ATOM 1531 C CA . LYS A 1 202 ? -20.730 1.741 2.180 1.00 93.31 202 LYS A CA 1
ATOM 1532 C C . LYS A 1 202 ? -19.658 2.584 1.489 1.00 93.31 202 LYS A C 1
ATOM 1534 O O . LYS A 1 202 ? -19.245 2.227 0.386 1.00 93.31 202 LYS A O 1
ATOM 1539 N N . GLU A 1 203 ? -19.196 3.657 2.119 1.00 92.06 203 GLU A N 1
ATOM 1540 C CA . GLU A 1 203 ? -18.141 4.530 1.598 1.00 92.06 203 GLU A CA 1
ATOM 1541 C C . GLU A 1 203 ? -16.791 3.829 1.642 1.00 92.06 203 GLU A C 1
ATOM 1543 O O . GLU A 1 203 ? -16.115 3.749 0.616 1.00 92.06 203 GLU A O 1
ATOM 1548 N N . ALA A 1 204 ? -16.478 3.170 2.762 1.00 89.12 204 ALA A N 1
ATOM 1549 C CA . ALA A 1 204 ? -15.332 2.277 2.870 1.00 89.12 204 ALA A CA 1
ATOM 1550 C C . ALA A 1 204 ? -15.308 1.228 1.738 1.00 89.12 204 ALA A C 1
ATOM 1552 O O . ALA A 1 204 ? -14.304 1.073 1.036 1.00 89.12 204 ALA A O 1
ATOM 1553 N N . GLY A 1 205 ? -16.434 0.548 1.495 1.00 89.38 205 GLY A N 1
ATOM 1554 C CA . GLY A 1 205 ? -16.570 -0.410 0.395 1.00 89.38 205 GLY A CA 1
ATOM 1555 C C . GLY A 1 205 ? -16.454 0.221 -1.002 1.00 89.38 205 GLY A C 1
ATOM 1556 O O . GLY A 1 205 ? -15.871 -0.384 -1.907 1.00 89.38 205 GLY A O 1
ATOM 1557 N N . ALA A 1 206 ? -16.971 1.437 -1.195 1.00 89.00 206 ALA A N 1
ATOM 1558 C CA . ALA A 1 206 ? -16.888 2.168 -2.458 1.00 89.00 206 ALA A CA 1
ATOM 1559 C C . ALA A 1 206 ? -15.454 2.628 -2.766 1.00 89.00 206 ALA A C 1
ATOM 1561 O O . ALA A 1 206 ? -14.986 2.426 -3.890 1.00 89.00 206 ALA A O 1
ATOM 1562 N N . ALA A 1 207 ? -14.748 3.169 -1.770 1.00 84.00 207 ALA A N 1
ATOM 1563 C CA . ALA A 1 207 ? -13.354 3.591 -1.846 1.00 84.00 207 ALA A CA 1
ATOM 1564 C C . ALA A 1 207 ? -12.428 2.413 -2.194 1.00 84.00 207 ALA A C 1
ATOM 1566 O O . ALA A 1 207 ? -11.628 2.497 -3.127 1.00 84.00 207 ALA A O 1
ATOM 1567 N N . VAL A 1 208 ? -12.607 1.268 -1.529 1.00 85.00 208 VAL A N 1
ATOM 1568 C CA . VAL A 1 208 ? -11.851 0.032 -1.801 1.00 85.00 208 VAL A CA 1
ATOM 1569 C C . VAL A 1 208 ? -12.183 -0.540 -3.177 1.00 85.00 208 VAL A C 1
ATOM 1571 O O . VAL A 1 208 ? -11.289 -0.948 -3.919 1.00 85.00 208 VAL A O 1
ATOM 1574 N N . GLY A 1 209 ? -13.458 -0.523 -3.573 1.00 86.38 209 GLY A N 1
ATOM 1575 C CA . GLY A 1 209 ? -13.876 -0.923 -4.915 1.00 86.38 209 GLY A CA 1
ATOM 1576 C C . GLY A 1 209 ? -13.294 -0.026 -6.013 1.00 86.38 209 GLY A C 1
ATOM 1577 O O . GLY A 1 209 ? -12.928 -0.525 -7.079 1.00 86.38 209 GLY A O 1
ATOM 1578 N N . ALA A 1 210 ? -13.193 1.284 -5.767 1.00 82.44 210 ALA A N 1
ATOM 1579 C CA . ALA A 1 210 ? -12.546 2.234 -6.665 1.00 82.44 210 ALA A CA 1
ATOM 1580 C C . ALA A 1 210 ? -11.044 1.958 -6.766 1.00 82.44 210 ALA A C 1
ATOM 1582 O O . ALA A 1 210 ? -10.549 1.765 -7.876 1.00 82.44 210 ALA A O 1
ATOM 1583 N N . PHE A 1 211 ? -10.356 1.834 -5.628 1.00 80.75 211 PHE A N 1
ATOM 1584 C CA . PHE A 1 211 ? -8.948 1.458 -5.585 1.00 80.75 211 PHE A CA 1
ATOM 1585 C C . PHE A 1 211 ? -8.670 0.166 -6.371 1.00 80.75 211 PHE A C 1
ATOM 1587 O O . PHE A 1 211 ? -7.849 0.189 -7.286 1.00 80.75 211 PHE A O 1
ATOM 1594 N N . LYS A 1 212 ? -9.387 -0.930 -6.077 1.00 84.75 212 LYS A N 1
ATOM 1595 C CA . LYS A 1 212 ? -9.211 -2.238 -6.732 1.00 84.75 212 LYS A CA 1
ATOM 1596 C C . LYS A 1 212 ? -9.215 -2.117 -8.258 1.00 84.75 212 LYS A C 1
ATOM 1598 O O . LYS A 1 212 ? -8.331 -2.651 -8.923 1.00 84.75 212 LYS A O 1
ATOM 1603 N N . ARG A 1 213 ? -10.187 -1.388 -8.821 1.00 84.00 213 ARG A N 1
ATOM 1604 C CA . ARG A 1 213 ? -10.284 -1.156 -10.274 1.00 84.00 213 ARG A CA 1
ATOM 1605 C C . ARG A 1 213 ? -9.094 -0.356 -10.802 1.00 84.00 213 ARG A C 1
ATOM 1607 O O . ARG A 1 213 ? -8.513 -0.731 -11.817 1.00 84.00 213 ARG A O 1
ATOM 1614 N N . THR A 1 214 ? -8.731 0.721 -10.112 1.00 75.56 214 THR A N 1
ATOM 1615 C CA . THR A 1 214 ? -7.606 1.596 -10.468 1.00 75.56 214 THR A CA 1
ATOM 1616 C C . THR A 1 214 ? -6.273 0.847 -10.458 1.00 75.56 214 THR A C 1
ATOM 1618 O O . THR A 1 214 ? -5.465 1.019 -11.368 1.00 75.56 214 THR A O 1
ATOM 1621 N N . TYR A 1 215 ? -6.062 -0.019 -9.470 1.00 80.69 215 TYR A N 1
ATOM 1622 C CA . TYR A 1 215 ? -4.843 -0.800 -9.304 1.00 80.69 215 TYR A CA 1
ATOM 1623 C C . TYR A 1 215 ? -4.704 -1.922 -10.334 1.00 80.69 215 TYR A C 1
ATOM 1625 O O . TYR A 1 215 ? -3.664 -2.011 -10.983 1.00 80.69 215 TYR A O 1
ATOM 1633 N N . ILE A 1 216 ? -5.768 -2.701 -10.571 1.00 83.50 216 ILE A N 1
ATOM 1634 C CA . ILE A 1 216 ? -5.793 -3.706 -11.647 1.00 83.50 216 ILE A CA 1
ATOM 1635 C C . ILE A 1 216 ? -5.480 -3.034 -12.992 1.00 83.50 216 ILE A C 1
ATOM 1637 O O . ILE A 1 216 ? -4.556 -3.452 -13.685 1.00 83.50 216 ILE A O 1
ATOM 1641 N N . LYS A 1 217 ? -6.161 -1.923 -13.310 1.00 79.31 217 LYS A N 1
ATOM 1642 C CA . LYS A 1 217 ? -5.924 -1.141 -14.535 1.00 79.31 217 LYS A CA 1
ATOM 1643 C C . LYS A 1 217 ? -4.478 -0.644 -14.636 1.00 79.31 217 LYS A C 1
ATOM 1645 O O . LYS A 1 217 ? -3.896 -0.702 -15.717 1.00 79.31 217 LYS A O 1
ATOM 1650 N N . ALA A 1 218 ? -3.884 -0.164 -13.542 1.00 73.56 218 ALA A N 1
ATOM 1651 C CA . ALA A 1 218 ? -2.495 0.297 -13.521 1.00 73.56 218 ALA A CA 1
ATOM 1652 C C . ALA A 1 218 ? -1.502 -0.853 -13.760 1.00 73.56 218 ALA A C 1
ATOM 1654 O O . ALA A 1 218 ? -0.605 -0.715 -14.589 1.00 73.56 218 ALA A O 1
ATOM 1655 N N . ALA A 1 219 ? -1.694 -2.000 -13.106 1.00 78.62 219 ALA A N 1
ATOM 1656 C CA . ALA A 1 219 ? -0.841 -3.173 -13.269 1.00 78.62 219 ALA A CA 1
ATOM 1657 C C . ALA A 1 219 ? -0.970 -3.804 -14.669 1.00 78.62 219 ALA A C 1
ATOM 1659 O O . ALA A 1 219 ? 0.036 -4.160 -15.277 1.00 78.62 219 ALA A O 1
ATOM 1660 N N . GLU A 1 220 ? -2.178 -3.884 -15.234 1.00 81.38 220 GLU A N 1
ATOM 1661 C CA . GLU A 1 220 ? -2.409 -4.334 -16.617 1.00 81.38 220 GLU A CA 1
ATOM 1662 C C . GLU A 1 220 ? -1.801 -3.368 -17.644 1.00 81.38 220 GLU A C 1
ATOM 1664 O O . GLU A 1 220 ? -1.183 -3.800 -18.622 1.00 81.38 220 GLU A O 1
ATOM 1669 N N . THR A 1 221 ? -1.900 -2.057 -17.393 1.00 74.69 221 THR A N 1
ATOM 1670 C CA . THR A 1 221 ? -1.214 -1.029 -18.192 1.00 74.69 221 THR A CA 1
ATOM 1671 C C . THR A 1 221 ? 0.300 -1.215 -18.113 1.00 74.69 221 THR A C 1
ATOM 1673 O O . THR A 1 221 ? 0.963 -1.177 -19.147 1.00 74.69 221 THR A O 1
ATOM 1676 N N . LEU A 1 222 ? 0.853 -1.495 -16.927 1.00 76.31 222 LEU A N 1
ATOM 1677 C CA . LEU A 1 222 ? 2.279 -1.767 -16.747 1.00 76.31 222 LEU A CA 1
ATOM 1678 C C . LEU A 1 222 ? 2.711 -3.062 -17.455 1.00 76.31 222 LEU A C 1
ATOM 1680 O O . LEU A 1 222 ? 3.713 -3.029 -18.158 1.00 76.31 222 LEU A O 1
ATOM 1684 N N . LYS A 1 223 ? 1.947 -4.163 -17.385 1.00 81.56 223 LYS A N 1
ATOM 1685 C CA . LYS A 1 223 ? 2.233 -5.391 -18.163 1.00 81.56 223 LYS A CA 1
ATOM 1686 C C . LYS A 1 223 ? 2.235 -5.135 -19.674 1.00 81.56 223 LYS A C 1
ATOM 1688 O O . LYS A 1 223 ? 3.085 -5.657 -20.389 1.00 81.56 223 LYS A O 1
ATOM 1693 N N . THR A 1 224 ? 1.302 -4.315 -20.159 1.00 80.19 224 THR A N 1
ATOM 1694 C CA . THR A 1 224 ? 1.112 -4.061 -21.598 1.00 80.19 224 THR A CA 1
ATOM 1695 C C . THR A 1 224 ? 2.112 -3.046 -22.160 1.00 80.19 224 THR A C 1
ATOM 1697 O O . THR A 1 224 ? 2.639 -3.228 -23.255 1.00 80.19 224 THR A O 1
ATOM 1700 N N . MET A 1 225 ? 2.380 -1.962 -21.427 1.00 75.69 225 MET A N 1
ATOM 1701 C CA . MET A 1 225 ? 3.229 -0.852 -21.875 1.00 75.69 225 MET A CA 1
ATOM 1702 C C . MET A 1 225 ? 4.655 -0.919 -21.328 1.00 75.69 225 MET A C 1
ATOM 1704 O O . MET A 1 225 ? 5.550 -0.323 -21.920 1.00 75.69 225 MET A O 1
ATOM 1708 N N . GLY A 1 226 ? 4.895 -1.651 -20.241 1.00 79.56 226 GLY A N 1
ATOM 1709 C CA . GLY A 1 226 ? 6.195 -1.765 -19.580 1.00 79.56 226 GLY A CA 1
ATOM 1710 C C . GLY A 1 226 ? 7.343 -2.189 -20.500 1.00 79.56 226 GLY A C 1
ATOM 1711 O O . GLY A 1 226 ? 8.373 -1.518 -20.493 1.00 79.56 226 GLY A O 1
ATOM 1712 N N . PRO A 1 227 ? 7.175 -3.195 -21.382 1.00 81.62 227 PRO A N 1
ATOM 1713 C CA . PRO A 1 227 ? 8.200 -3.539 -22.367 1.00 81.62 227 PRO A CA 1
ATOM 1714 C C . PRO A 1 227 ? 8.571 -2.380 -23.307 1.00 81.62 227 PRO A C 1
ATOM 1716 O O . PRO A 1 227 ? 9.727 -2.269 -23.699 1.00 81.62 227 PRO A O 1
ATOM 1719 N N . MET A 1 228 ? 7.626 -1.490 -23.640 1.00 78.06 228 MET A N 1
ATOM 1720 C CA . MET A 1 228 ? 7.917 -0.271 -24.406 1.00 78.06 228 MET A CA 1
ATOM 1721 C C . MET A 1 228 ? 8.573 0.799 -23.523 1.00 78.06 228 MET A C 1
ATOM 1723 O O . MET A 1 228 ? 9.550 1.413 -23.936 1.00 78.06 228 MET A O 1
ATOM 1727 N N . LEU A 1 229 ? 8.081 1.003 -22.298 1.00 78.75 229 LEU A N 1
ATOM 1728 C CA . LEU A 1 229 ? 8.634 1.975 -21.347 1.00 78.75 229 LEU A CA 1
ATOM 1729 C C . LEU A 1 229 ? 10.104 1.679 -21.012 1.00 78.75 229 LEU A C 1
ATOM 1731 O O . LEU A 1 229 ? 10.920 2.595 -21.059 1.00 78.75 229 LEU A O 1
ATOM 1735 N N . GLY A 1 230 ? 10.472 0.412 -20.796 1.00 73.12 230 GLY A N 1
ATOM 1736 C CA . GLY A 1 230 ? 11.865 -0.005 -20.592 1.00 73.12 230 GLY A CA 1
ATOM 1737 C C . GLY A 1 230 ? 12.776 0.271 -21.801 1.00 73.12 230 GLY A C 1
ATOM 1738 O O . GLY A 1 230 ? 13.953 0.589 -21.629 1.00 73.12 230 GLY A O 1
ATOM 1739 N N . MET A 1 231 ? 12.238 0.247 -23.030 1.00 76.44 231 MET A N 1
ATOM 1740 C CA . MET A 1 231 ? 12.979 0.666 -24.234 1.00 76.44 231 MET A CA 1
ATOM 1741 C C . MET A 1 231 ? 13.203 2.185 -24.302 1.00 76.44 231 MET A C 1
ATOM 1743 O O . MET A 1 231 ? 14.183 2.619 -24.905 1.00 76.44 231 MET A O 1
ATOM 1747 N N . PHE A 1 232 ? 12.330 2.996 -23.693 1.00 67.38 232 PHE A N 1
ATOM 1748 C CA . PHE A 1 232 ? 12.496 4.453 -23.625 1.00 67.38 232 PHE A CA 1
ATOM 1749 C C . PHE A 1 232 ? 13.362 4.902 -22.437 1.00 67.38 232 PHE A C 1
ATOM 1751 O O . PHE A 1 232 ? 14.153 5.831 -22.590 1.00 67.38 232 PHE A O 1
ATOM 1758 N N . GLY A 1 233 ? 13.241 4.245 -21.278 1.00 63.16 233 GLY A N 1
ATOM 1759 C CA . GLY A 1 233 ? 14.001 4.573 -20.066 1.00 63.16 233 GLY A CA 1
ATOM 1760 C C . GLY A 1 233 ? 15.477 4.170 -20.130 1.00 63.16 233 GLY A C 1
ATOM 1761 O O . GLY A 1 233 ? 16.334 4.907 -19.652 1.00 63.16 233 GLY A O 1
ATOM 1762 N N . GLY A 1 234 ? 15.792 3.045 -20.783 1.00 57.25 234 GLY A N 1
ATOM 1763 C CA . GLY A 1 234 ? 17.118 2.410 -20.787 1.00 57.25 234 GLY A CA 1
ATOM 1764 C C . GLY A 1 234 ? 18.235 3.106 -21.580 1.00 57.25 234 GLY A C 1
ATOM 1765 O O . GLY A 1 234 ? 19.087 2.414 -22.136 1.00 57.25 234 GLY A O 1
ATOM 1766 N N . GLY A 1 235 ? 18.248 4.439 -21.655 1.00 47.62 235 GLY A N 1
ATOM 1767 C CA . GLY A 1 235 ? 19.382 5.191 -22.192 1.00 47.62 235 GLY A CA 1
ATOM 1768 C C . GLY A 1 235 ? 19.352 5.445 -23.699 1.00 47.62 235 GLY A C 1
ATOM 1769 O O . GLY A 1 235 ? 20.361 5.262 -24.376 1.00 47.62 235 GLY A O 1
ATOM 1770 N N . MET A 1 236 ? 18.247 5.983 -24.222 1.00 44.50 236 MET A N 1
ATOM 1771 C CA . MET A 1 236 ? 18.383 6.997 -25.273 1.00 44.50 236 MET A CA 1
ATOM 1772 C C . MET A 1 236 ? 18.895 8.276 -24.592 1.00 44.50 236 MET A C 1
ATOM 1774 O O . MET A 1 236 ? 18.087 8.969 -23.969 1.00 44.50 236 MET A O 1
ATOM 1778 N N . PRO A 1 237 ? 20.192 8.647 -24.676 1.00 46.59 237 PRO A N 1
ATOM 1779 C CA . PRO A 1 237 ? 20.558 10.018 -24.370 1.00 46.59 237 PRO A CA 1
ATOM 1780 C C . PRO A 1 237 ? 19.741 10.899 -25.314 1.00 46.59 237 PRO A C 1
ATOM 1782 O O . PRO A 1 237 ? 19.873 10.784 -26.535 1.00 46.59 237 PRO A O 1
ATOM 1785 N N . MET A 1 238 ? 18.880 11.756 -24.755 1.00 47.69 238 MET A N 1
ATOM 1786 C CA . MET A 1 238 ? 18.208 12.820 -25.500 1.00 47.69 238 MET A CA 1
ATOM 1787 C C . MET A 1 238 ? 19.298 13.741 -26.037 1.00 47.69 238 MET A C 1
ATOM 1789 O O . MET A 1 238 ? 19.767 14.651 -25.355 1.00 47.69 238 MET A O 1
ATOM 1793 N N . GLY A 1 239 ? 19.785 13.392 -27.227 1.00 46.19 239 GLY A N 1
ATOM 1794 C CA . GLY A 1 239 ? 21.063 13.853 -27.730 1.00 46.19 239 GLY A CA 1
ATOM 1795 C C . GLY A 1 239 ? 21.075 15.364 -27.824 1.00 46.19 239 GLY A C 1
ATOM 1796 O O . GLY A 1 239 ? 20.345 15.939 -28.636 1.00 46.19 239 GLY A O 1
ATOM 1797 N N . ALA A 1 240 ? 21.947 15.983 -27.022 1.00 47.47 240 ALA A N 1
ATOM 1798 C CA . ALA A 1 240 ? 22.356 17.365 -27.202 1.00 47.47 240 ALA A CA 1
ATOM 1799 C C . ALA A 1 240 ? 22.585 17.614 -28.700 1.00 47.47 240 ALA A C 1
ATOM 1801 O O . ALA A 1 240 ? 23.232 16.807 -29.372 1.00 47.47 240 ALA A O 1
ATOM 1802 N N . GLY A 1 241 ? 21.960 18.682 -29.207 1.00 46.00 241 GLY A N 1
ATOM 1803 C CA . GLY A 1 241 ? 21.560 18.815 -30.606 1.00 46.00 241 GLY A CA 1
ATOM 1804 C C . GLY A 1 241 ? 22.549 18.237 -31.616 1.00 46.00 241 GLY A C 1
ATOM 1805 O O . GLY A 1 241 ? 23.679 18.708 -31.726 1.00 46.00 241 GLY A O 1
ATOM 1806 N N . ARG A 1 242 ? 22.071 17.245 -32.382 1.00 44.53 242 ARG A N 1
ATOM 1807 C CA . ARG A 1 242 ? 22.733 16.626 -33.538 1.00 44.53 242 ARG A CA 1
ATOM 1808 C C . ARG A 1 242 ? 23.460 17.688 -34.367 1.00 44.53 242 ARG A C 1
ATOM 1810 O O . ARG A 1 242 ? 22.833 18.390 -35.161 1.00 44.53 242 ARG A O 1
ATOM 1817 N N . GLY A 1 243 ? 24.777 17.788 -34.176 1.00 50.25 243 GLY A N 1
ATOM 1818 C CA . GLY A 1 243 ? 25.628 18.741 -34.880 1.00 50.25 243 GLY A CA 1
ATOM 1819 C C . GLY A 1 243 ? 25.467 18.556 -36.383 1.00 50.25 243 GLY A C 1
ATOM 1820 O O . GLY A 1 243 ? 25.848 17.523 -36.933 1.00 50.25 243 GLY A O 1
ATOM 1821 N N . GLY A 1 244 ? 24.844 19.533 -37.041 1.00 44.50 244 GLY A N 1
ATOM 1822 C CA . GLY A 1 244 ? 24.577 19.459 -38.471 1.00 44.50 244 GLY A CA 1
ATOM 1823 C C . GLY A 1 244 ? 25.891 19.477 -39.259 1.00 44.50 244 GLY A C 1
ATOM 1824 O O . GLY A 1 244 ? 26.663 20.424 -39.099 1.00 44.50 244 GLY A O 1
ATOM 1825 N N . PRO A 1 245 ? 26.161 18.496 -40.139 1.00 59.38 245 PRO A N 1
ATOM 1826 C CA . PRO A 1 245 ? 27.332 18.544 -40.999 1.00 59.38 245 PRO A CA 1
ATOM 1827 C C . PRO A 1 245 ? 27.127 19.638 -42.053 1.00 59.38 245 PRO A C 1
ATOM 1829 O O . PRO A 1 245 ? 26.407 19.450 -43.034 1.00 59.38 245 PRO A O 1
ATOM 1832 N N . ARG A 1 246 ? 27.756 20.803 -41.860 1.00 49.38 246 ARG A N 1
ATOM 1833 C CA . ARG A 1 246 ? 27.764 21.887 -42.849 1.00 49.38 246 ARG A CA 1
ATOM 1834 C C . ARG A 1 246 ? 29.181 22.299 -43.239 1.00 49.38 246 ARG A C 1
ATOM 1836 O O . ARG A 1 246 ? 29.822 23.087 -42.557 1.00 49.38 246 ARG A O 1
ATOM 1843 N N . GLY A 1 247 ? 29.576 21.860 -44.435 1.00 52.09 247 GLY A N 1
ATOM 1844 C CA . GLY A 1 247 ? 30.294 22.744 -45.354 1.00 52.09 247 GLY A CA 1
ATOM 1845 C C . GLY A 1 247 ? 31.810 22.603 -45.447 1.00 52.09 247 GLY A C 1
ATOM 1846 O O . GLY A 1 247 ? 32.507 23.611 -45.395 1.00 52.09 247 GLY A O 1
ATOM 1847 N N . SER A 1 248 ? 32.334 21.404 -45.713 1.00 56.59 248 SER A N 1
ATOM 1848 C CA . SER A 1 248 ? 33.653 21.282 -46.350 1.00 56.59 248 SER A CA 1
ATOM 1849 C C . SER A 1 248 ? 33.569 21.637 -47.845 1.00 56.59 248 SER A C 1
ATOM 1851 O O . SER A 1 248 ? 33.437 20.782 -48.715 1.00 56.59 248 SER A O 1
ATOM 1853 N N . GLY A 1 249 ? 33.671 22.929 -48.154 1.00 54.59 249 GLY A N 1
ATOM 1854 C CA . GLY A 1 249 ? 33.859 23.454 -49.508 1.00 54.59 249 GLY A CA 1
ATOM 1855 C C . GLY A 1 249 ? 34.471 24.857 -49.436 1.00 54.59 249 GLY A C 1
ATOM 1856 O O . GLY A 1 249 ? 34.187 25.602 -48.510 1.00 54.59 249 GLY A O 1
ATOM 1857 N N . GLY A 1 250 ? 35.337 25.295 -50.346 1.00 56.56 250 GLY A N 1
ATOM 1858 C CA . GLY 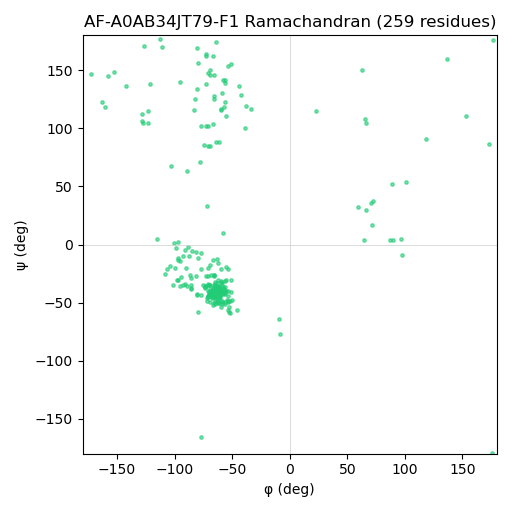A 1 250 ? 35.785 24.643 -51.571 1.00 56.56 250 GLY A CA 1
ATOM 1859 C C . GLY A 1 250 ? 36.664 25.597 -52.386 1.00 56.56 250 GLY A C 1
ATOM 1860 O O . GLY A 1 250 ? 36.168 26.316 -53.238 1.00 56.56 250 GLY A O 1
ATOM 1861 N N . ARG A 1 251 ? 37.965 25.603 -52.075 1.00 52.38 251 ARG A N 1
ATOM 1862 C CA . ARG A 1 251 ? 39.132 25.950 -52.918 1.00 52.38 251 ARG A CA 1
ATOM 1863 C C . ARG A 1 251 ? 38.935 26.866 -54.159 1.00 52.38 251 ARG A C 1
ATOM 1865 O O . ARG A 1 251 ? 38.478 26.411 -55.201 1.00 52.38 251 ARG A O 1
ATOM 1872 N N . GLY A 1 252 ? 39.547 28.058 -54.120 1.00 49.66 252 GLY A N 1
ATOM 1873 C CA . GLY A 1 252 ? 39.981 28.838 -55.301 1.00 49.66 252 GLY A CA 1
ATOM 1874 C C . GLY A 1 252 ? 39.661 30.343 -55.225 1.00 49.66 252 GLY A C 1
ATOM 1875 O O . GLY A 1 252 ? 38.776 30.725 -54.476 1.00 49.66 252 GLY A O 1
ATOM 1876 N N . SER A 1 253 ? 40.307 31.251 -55.971 1.00 50.69 253 SER A N 1
ATOM 1877 C CA . SER A 1 253 ? 41.580 31.206 -56.724 1.00 50.69 253 SER A CA 1
ATOM 1878 C C . SER A 1 253 ? 41.914 32.625 -57.242 1.00 50.69 253 SER A C 1
ATOM 1880 O O . SER A 1 253 ? 40.987 33.312 -57.656 1.00 50.69 253 SER A O 1
ATOM 1882 N N . ARG A 1 254 ? 43.206 33.005 -57.334 1.00 50.81 254 ARG A N 1
ATOM 1883 C CA . ARG A 1 254 ? 43.752 34.274 -57.914 1.00 50.81 254 ARG A CA 1
ATOM 1884 C C . ARG A 1 254 ? 43.326 35.586 -57.198 1.00 50.81 254 ARG A C 1
ATOM 1886 O O . ARG A 1 254 ? 42.248 35.669 -56.639 1.00 50.81 254 ARG A O 1
ATOM 1893 N N . GLY A 1 255 ? 44.110 36.670 -57.166 1.00 49.88 255 GLY A N 1
ATOM 1894 C CA . GLY A 1 255 ? 45.482 36.895 -57.644 1.00 49.88 255 GLY A CA 1
ATOM 1895 C C . GLY A 1 255 ? 45.604 37.965 -58.740 1.00 49.88 255 GLY A C 1
ATOM 1896 O O . GLY A 1 255 ? 45.577 37.604 -59.910 1.00 49.88 255 GLY A O 1
ATOM 1897 N N . THR A 1 256 ? 45.819 39.231 -58.351 1.00 52.66 256 THR A N 1
ATOM 1898 C CA . THR A 1 256 ? 46.288 40.384 -59.170 1.00 52.66 256 THR A CA 1
ATOM 1899 C C . THR A 1 256 ? 46.828 41.456 -58.205 1.00 52.66 256 THR A C 1
ATOM 1901 O O . THR A 1 256 ? 46.144 41.796 -57.248 1.00 52.66 256 THR A O 1
ATOM 1904 N N . ALA A 1 257 ? 48.115 41.817 -58.277 1.00 55.31 257 ALA A N 1
ATOM 1905 C CA . ALA A 1 257 ? 48.638 43.019 -58.960 1.00 55.31 257 ALA A CA 1
ATOM 1906 C C . ALA A 1 257 ? 48.186 44.344 -58.295 1.00 55.31 257 ALA A C 1
ATOM 1908 O O . ALA A 1 257 ? 47.015 44.693 -58.328 1.00 55.31 257 ALA A O 1
ATOM 1909 N N . ARG A 1 258 ? 49.070 45.023 -57.550 1.00 53.19 258 ARG A N 1
ATOM 1910 C CA . ARG A 1 258 ? 50.041 46.030 -58.044 1.00 53.19 258 ARG A CA 1
ATOM 1911 C C . ARG A 1 258 ? 49.357 47.286 -58.599 1.00 53.19 258 ARG A C 1
ATOM 1913 O O . ARG A 1 258 ? 48.923 47.273 -59.745 1.00 53.19 258 ARG A O 1
ATOM 1920 N N . ASN A 1 259 ? 49.445 48.398 -57.865 1.00 53.12 259 ASN A N 1
ATOM 1921 C CA . ASN A 1 259 ? 49.881 49.646 -58.490 1.00 53.12 259 ASN A CA 1
ATOM 1922 C C . ASN A 1 259 ? 50.555 50.602 -57.499 1.00 53.12 259 ASN A C 1
ATOM 1924 O O . ASN A 1 259 ? 50.234 50.614 -56.314 1.00 53.12 259 ASN A O 1
ATOM 1928 N N . GLU A 1 260 ? 51.502 51.371 -58.022 1.00 59.19 260 GLU A N 1
ATOM 1929 C CA . GLU A 1 260 ? 52.297 52.379 -57.318 1.00 59.19 260 GLU A CA 1
ATOM 1930 C C . GLU A 1 260 ? 51.647 53.761 -57.501 1.00 59.19 260 GLU A C 1
ATOM 1932 O O . GLU A 1 260 ? 51.219 54.072 -58.618 1.00 59.19 260 GLU A O 1
ATOM 1937 N N . ARG A 1 261 ? 51.614 54.590 -56.446 1.00 56.81 261 ARG A N 1
ATOM 1938 C CA . ARG A 1 261 ? 51.786 56.059 -56.481 1.00 56.81 261 ARG A CA 1
ATOM 1939 C C . ARG A 1 261 ? 51.802 56.655 -55.077 1.00 56.81 261 ARG A C 1
ATOM 1941 O O . ARG A 1 261 ? 51.023 56.159 -54.238 1.00 56.81 261 ARG A O 1
#

Organism: Prymnesium parvum (NCBI:txid97485)

=== Feature glossary ===
Annotated list of the representations used here:

Nearest PDB structures. The Foldseek neighbor list gives the closest experimentally determined structures in the PDB, ranked by structural alignment. TM-score near 1 means near-identical fold; near 0.3 means only rough topology match. This is how one finds what a novel AlphaFold prediction most resembles in the solved-structure universe.

Foldseek 3Di. Foldseek's 3Di representation compresses backbone geometry into a per-residue letter drawn from a learned twenty-state alphabet. It captures the tertiary interaction pattern around each residue — which residues are packed against it in space, regardless of where they are in sequence.

Radius of gyration, Cα contacts, bounding box. Radius of gyration (Rg) is the root-mean-square distance of Cα atoms from their centroid — a single number for overall size and compactness. A globular domain of N residues has Rg ≈ 2.2·N^0.38 Å; an extended or disordered chain has a much larger Rg. The Cα contact count is the number of residue pairs whose Cα atoms are within 8 Å and are more than four positions apart in sequence — a standard proxy for tertiary packing density. The bounding box is the smallest axis-aligned box enclosing all Cα atoms.

InterPro / GO / CATH / organism. The annotation block draws on four external resources. InterPro: which protein families and domains the sequence belongs to. GO: standardized terms for what the protein does, what process it participates in, and where in the cell it acts. CATH: which structural fold it has in the CATH hierarchy. Organism: the species of origin.

mmCIF coordinates. The mmCIF block holds the 3D Cartesian coordinates of each backbone atom (N, Cα, C, O) in ångströms. mmCIF is the PDB's canonical archive format — a tagged-loop text representation of the atomic model.

pLDDT. pLDDT is the predicted lDDT-Cα score: AlphaFold's confidence that the local environment of each residue (all inter-atomic distances within 15 Å) is correctly placed. It is a per-residue number between 0 and 100, with higher meaning more reliable.

Backbone torsions (φ/ψ). φ (phi) and ψ (psi) are the two rotatable backbone dihedrals per residue: φ is the C(i-1)–N–Cα–C torsion, ψ is the N–Cα–C–N(i+1) torsion, both in degrees on (−180°, 180°]. α-helical residues cluster near (−60°, −45°); β-strand residues near (−120°, +130°). A Ramachandran plot is simply a scatter of (φ, ψ) for every residue.

B-factor. For experimental (PDB) structures, the B-factor (temperature factor) quantifies the positional spread of each atom in the crystal — a combination of thermal vibration and static disorder — in units of Å². High B-factors mark flexible loops or poorly resolved regions; low B-factors mark the rigid, well-ordered core.

Secondary structure (3-state, P-SEA). SS3 is a coarse helix/strand/coil call (letters a/b/c) made by the P-SEA algorithm from inter-Cα distances and dihedrals. It is less detailed than DSSP but needs only Cα positions.

Predicted aligned error. Predicted aligned error is AlphaFold's pairwise confidence. Unlike pLDDT (per-residue), PAE is per-residue-pair and captures whether two parts of the structure are correctly placed relative to each other. Units are ångströms of expected positional error.

Solvent-accessible surface area. Solvent-accessible surface area (SASA) is the area in Å² traced out by the centre of a 1.4 Å probe sphere (a water molecule) rolled over the protein's van der Waals surface (Shrake–Rupley / Lee–Richards construction). Buried residues have near-zero SASA; fully exposed residues can exceed 200 Å². The total SASA scales roughly with the number of surface residues.

Secondary structure (8-state, DSSP). The SS8 string is DSSP's per-residue secondary-structure call. α-helix (H) means an i→i+4 H-bond ladder; β-strand (E) means the residue participates in a β-sheet; 3₁₀ (G) and π (I) are tighter and wider helices; T/S are turns/bends; '-' is loop.

Rendered structure images. Structure images are PyMOL renders from six orthogonal camera directions. Cartoon representation draws helices as coils and strands as arrows; sticks shows the backbone as bonds; surface shows the solvent-excluded envelope. Rainbow coloring maps sequence position to hue (blue→red, N→C); chain coloring assigns a distinct color per polypeptide.

Sequence. The amino-acid sequence is the protein's primary structure: the linear order of residues from the N-terminus to the C-terminus, written in one-letter code. Everything else here — the 3D coordinates, the secondary structure, the domain annotations — is ultimately a consequence of this string.

Contact-map, Ramachandran, and PAE plots. Three diagnostic plots accompany the record. The Cα contact map visualizes the tertiary structure as a 2D adjacency matrix (8 Å cutoff, sequence-local contacts suppressed). The Ramachandran plot shows the distribution of backbone (φ, ψ) torsions, with points in the α and β basins reflecting secondary structure content. The PAE plot shows AlphaFold's inter-residue confidence as a color matrix.